Protein AF-0000000079288786 (afdb_homodimer)

InterPro domains:
  IPR001304 C-type lectin-like [PF00059] (2-91)
  IPR001304 C-type lectin-like [PS50041] (1-90)
  IPR016186 C-type lectin-like/link domain superfamily [G3DSA:3.10.100.10] (1-102)
  IPR016187 C-type lectin fold [SSF56436] (2-100)
  IPR018378 C-type lectin, conserved site [PS00615] (65-89)
  IPR051663 C-type lectin and Tetranectin domain-containing protein [PTHR22799] (1-93)

Nearest PDB structures (foldseek):
  6bbe-assembly1_A  TM=8.177E-01  e=1.840E-05  Sus scrofa
  4dn8-assembly1_A  TM=8.053E-01  e=2.229E-05  Sus scrofa
  1afa-assembly1_3  TM=7.632E-01  e=3.487E-05  Rattus norvegicus
  6py1-assembly1_A  TM=7.455E-01  e=7.044E-05  Homo sapiens
  5jpv-assembly1_B  TM=7.105E-01  e=1.102E-04  Homo sapiens

pLDDT: mean 88.01, std 11.18, range [54.84, 98.69]

Structure (mmCIF, N/CA/C/O backbone):
data_AF-0000000079288786-model_v1
#
loop_
_entity.id
_entity.type
_entity.pdbx_description
1 polymer 'C-type lectin domain-containing protein'
#
loop_
_atom_site.group_PDB
_atom_site.id
_atom_site.type_symbol
_atom_site.label_atom_id
_atom_site.label_alt_id
_atom_site.label_comp_id
_atom_site.label_asym_id
_atom_site.label_entity_id
_atom_site.label_seq_id
_atom_site.pdbx_PDB_ins_code
_atom_site.Cartn_x
_atom_site.Cartn_y
_atom_site.Cartn_z
_atom_site.occupancy
_atom_site.B_iso_or_equiv
_atom_site.auth_seq_id
_atom_site.auth_comp_id
_atom_site.auth_asym_id
_atom_site.auth_atom_id
_atom_site.pdbx_PDB_model_num
ATOM 1 N N . MET A 1 1 ? -2.715 -8.094 3.244 1 79.94 1 MET A N 1
ATOM 2 C CA . MET A 1 1 ? -1.941 -7.836 2.031 1 79.94 1 MET A CA 1
ATOM 3 C C . MET A 1 1 ? -2.791 -7.121 0.986 1 79.94 1 MET A C 1
ATOM 5 O O . MET A 1 1 ? -4.004 -6.98 1.156 1 79.94 1 MET A O 1
ATOM 9 N N . ALA A 1 2 ? -2.043 -6.68 -0.104 1 86.81 2 ALA A N 1
ATOM 10 C CA . ALA A 1 2 ? -2.67 -5.758 -1.048 1 86.81 2 ALA A CA 1
ATOM 11 C C . ALA A 1 2 ? -2.861 -6.414 -2.412 1 86.81 2 ALA A C 1
ATOM 13 O O . ALA A 1 2 ? -2.016 -7.191 -2.857 1 86.81 2 ALA A O 1
ATOM 14 N N . ALA A 1 3 ? -4.055 -6.148 -2.99 1 93.25 3 ALA A N 1
ATOM 15 C CA . ALA A 1 3 ? -4.305 -6.488 -4.387 1 93.25 3 ALA A CA 1
ATOM 16 C C . ALA A 1 3 ? -4.805 -5.273 -5.168 1 93.25 3 ALA A C 1
ATOM 18 O O . ALA A 1 3 ? -5.734 -4.59 -4.73 1 93.25 3 ALA A O 1
ATOM 19 N N . PRO A 1 4 ? -4.168 -5.016 -6.305 1 95.38 4 PRO A N 1
ATOM 20 C CA . PRO A 1 4 ? -4.648 -3.908 -7.137 1 95.38 4 PRO A CA 1
ATOM 21 C C . PRO A 1 4 ? -5.887 -4.273 -7.953 1 95.38 4 PRO A C 1
ATOM 23 O O . PRO A 1 4 ? -6.109 -5.453 -8.25 1 95.38 4 PRO A O 1
ATOM 26 N N . HIS A 1 5 ? -6.672 -3.279 -8.375 1 93.38 5 HIS A N 1
ATOM 27 C CA . HIS A 1 5 ? -7.891 -3.496 -9.148 1 93.38 5 HIS A CA 1
ATOM 28 C C . HIS A 1 5 ? -7.871 -2.684 -10.445 1 93.38 5 HIS A C 1
ATOM 30 O O . HIS A 1 5 ? -8.898 -2.553 -11.109 1 93.38 5 HIS A O 1
ATOM 36 N N . SER A 1 6 ? -6.789 -2.084 -10.719 1 94.56 6 SER A N 1
ATOM 37 C CA . SER A 1 6 ? -6.555 -1.337 -11.953 1 94.56 6 SER A CA 1
ATOM 38 C C . SER A 1 6 ? -5.066 -1.195 -12.242 1 94.56 6 SER A C 1
ATOM 40 O O . SER A 1 6 ? -4.23 -1.51 -11.391 1 94.56 6 SER A O 1
ATOM 42 N N . ASP A 1 7 ? -4.762 -0.724 -13.453 1 96.69 7 ASP A N 1
ATOM 43 C CA . ASP A 1 7 ? -3.363 -0.486 -13.805 1 96.69 7 ASP A CA 1
ATOM 44 C C . ASP A 1 7 ? -2.734 0.55 -12.875 1 96.69 7 ASP A C 1
ATOM 46 O O . ASP A 1 7 ? -1.579 0.406 -12.469 1 96.69 7 ASP A O 1
ATOM 50 N N . GLN A 1 8 ? -3.492 1.542 -12.547 1 95.19 8 GLN A N 1
ATOM 51 C CA . GLN A 1 8 ? -2.982 2.602 -11.688 1 95.19 8 GLN A CA 1
ATOM 52 C C . GLN A 1 8 ? -2.684 2.076 -10.281 1 95.19 8 GLN A C 1
ATOM 54 O O . GLN A 1 8 ? -1.646 2.4 -9.703 1 95.19 8 GLN A O 1
ATOM 59 N N . GLU A 1 9 ? -3.6 1.307 -9.789 1 95.56 9 GLU A N 1
ATOM 60 C CA . GLU A 1 9 ? -3.367 0.712 -8.469 1 95.56 9 GLU A CA 1
ATOM 61 C C . GLU A 1 9 ? -2.176 -0.24 -8.5 1 95.56 9 GLU A C 1
ATOM 63 O O . GLU A 1 9 ? -1.396 -0.296 -7.547 1 95.56 9 GLU A O 1
ATOM 68 N N . ASN A 1 10 ? -2.053 -0.968 -9.594 1 97.44 10 ASN A N 1
ATOM 69 C CA . ASN A 1 10 ? -0.91 -1.86 -9.75 1 97.44 10 ASN A CA 1
ATOM 70 C C . ASN A 1 10 ? 0.408 -1.091 -9.734 1 97.44 10 ASN A C 1
ATOM 72 O O . ASN A 1 10 ? 1.367 -1.507 -9.086 1 97.44 10 ASN A O 1
ATOM 76 N N . ASP A 1 11 ? 0.433 -0.034 -10.414 1 95.56 11 ASP A N 1
ATOM 77 C CA . ASP A 1 11 ? 1.635 0.795 -10.438 1 95.56 11 ASP A CA 1
ATOM 78 C C . ASP A 1 11 ? 1.923 1.384 -9.055 1 95.56 11 ASP A C 1
ATOM 80 O O . ASP A 1 11 ? 3.082 1.483 -8.648 1 95.56 11 ASP A O 1
ATOM 84 N N . PHE A 1 12 ? 0.891 1.731 -8.383 1 94.88 12 PHE A N 1
ATOM 85 C CA . PHE A 1 12 ? 1.064 2.26 -7.031 1 94.88 12 PHE A CA 1
ATOM 86 C C . PHE A 1 12 ? 1.596 1.184 -6.094 1 94.88 12 PHE A C 1
ATOM 88 O O . PHE A 1 12 ? 2.529 1.428 -5.324 1 94.88 12 PHE A O 1
ATOM 95 N N . LEU A 1 13 ? 0.996 0.054 -6.145 1 95.44 13 LEU A N 1
ATOM 96 C CA . LEU A 1 13 ? 1.487 -1.062 -5.348 1 95.44 13 LEU A CA 1
ATOM 97 C C . LEU A 1 13 ? 2.963 -1.323 -5.625 1 95.44 13 LEU A C 1
ATOM 99 O O . LEU A 1 13 ? 3.748 -1.526 -4.699 1 95.44 13 LEU A O 1
ATOM 103 N N . ALA A 1 14 ? 3.35 -1.322 -6.863 1 95.5 14 ALA A N 1
ATOM 104 C CA . ALA A 1 14 ? 4.742 -1.532 -7.254 1 95.5 14 ALA A CA 1
ATOM 105 C C . ALA A 1 14 ? 5.648 -0.47 -6.641 1 95.5 14 ALA A C 1
ATOM 107 O O . ALA A 1 14 ? 6.777 -0.765 -6.242 1 95.5 14 ALA A O 1
ATOM 108 N N . SER A 1 15 ? 5.121 0.744 -6.629 1 92.12 15 SER A N 1
ATOM 109 C CA . SER A 1 15 ? 5.934 1.812 -6.059 1 92.12 15 SER A CA 1
ATOM 110 C C . SER A 1 15 ? 6.172 1.588 -4.57 1 92.12 15 SER A C 1
ATOM 112 O O . SER A 1 15 ? 7.238 1.921 -4.047 1 92.12 15 SER A O 1
ATOM 114 N N . LEU A 1 16 ? 5.219 1.02 -3.869 1 89.44 16 LEU A N 1
ATOM 115 C CA . LEU A 1 16 ? 5.344 0.736 -2.445 1 89.44 16 LEU A CA 1
ATOM 116 C C . LEU A 1 16 ? 6.328 -0.403 -2.203 1 89.44 16 LEU A C 1
ATOM 118 O O . LEU A 1 16 ? 6.84 -0.562 -1.092 1 89.44 16 LEU A O 1
ATOM 122 N N . ALA A 1 17 ? 6.594 -1.162 -3.219 1 90 17 ALA A N 1
ATOM 123 C CA . ALA A 1 17 ? 7.496 -2.307 -3.131 1 90 17 ALA A CA 1
ATOM 124 C C . ALA A 1 17 ? 8.953 -1.853 -3.092 1 90 17 ALA A C 1
ATOM 126 O O . ALA A 1 17 ? 9.844 -2.631 -2.74 1 90 17 ALA A O 1
ATOM 127 N N . GLN A 1 18 ? 9.172 -0.616 -3.541 1 86.81 18 GLN A N 1
ATOM 128 C CA . GLN A 1 18 ? 10.5 -0.008 -3.492 1 86.81 18 GLN A CA 1
ATOM 129 C C . GLN A 1 18 ? 11.539 -0.901 -4.164 1 86.81 18 GLN A C 1
ATOM 131 O O . GLN A 1 18 ? 12.594 -1.179 -3.584 1 86.81 18 GLN A O 1
ATOM 136 N N . GLY A 1 19 ? 11.211 -1.43 -5.273 1 90.31 19 GLY A N 1
ATOM 137 C CA . GLY A 1 19 ? 12.164 -2.131 -6.117 1 90.31 19 GLY A CA 1
ATOM 138 C C . GLY A 1 19 ? 12.234 -3.619 -5.832 1 90.31 19 GLY A C 1
ATOM 139 O O . GLY A 1 19 ? 12.992 -4.344 -6.473 1 90.31 19 GLY A O 1
ATOM 140 N N . SER A 1 20 ? 11.477 -4.109 -4.887 1 92.81 20 SER A N 1
ATOM 141 C CA . SER A 1 20 ? 11.461 -5.527 -4.539 1 92.81 20 SER A CA 1
ATOM 142 C C . SER A 1 20 ? 10.305 -6.254 -5.211 1 92.81 20 SER A C 1
ATOM 144 O O . SER A 1 20 ? 9.305 -5.629 -5.578 1 92.81 20 SER A O 1
ATOM 146 N N . ASP A 1 21 ? 10.539 -7.523 -5.418 1 95.81 21 ASP A N 1
ATOM 147 C CA . ASP A 1 21 ? 9.383 -8.367 -5.711 1 95.81 21 ASP A CA 1
ATOM 148 C C . ASP A 1 21 ? 8.484 -8.523 -4.484 1 95.81 21 ASP A C 1
ATOM 150 O O . ASP A 1 21 ? 8.984 -8.672 -3.365 1 95.81 21 ASP A O 1
ATOM 154 N N . ILE A 1 22 ? 7.188 -8.422 -4.734 1 94.25 22 ILE A N 1
ATOM 155 C CA . ILE A 1 22 ? 6.289 -8.508 -3.588 1 94.25 22 ILE A CA 1
ATOM 156 C C . ILE A 1 22 ? 5.125 -9.438 -3.918 1 94.25 22 ILE A C 1
ATOM 158 O O . ILE A 1 22 ? 4.852 -9.711 -5.09 1 94.25 22 ILE A O 1
ATOM 162 N N . TRP A 1 23 ? 4.535 -9.922 -2.85 1 93.75 23 TRP A N 1
ATOM 163 C CA . TRP A 1 23 ? 3.285 -10.656 -2.992 1 93.75 23 TRP A CA 1
ATOM 164 C C . TRP A 1 23 ? 2.178 -9.75 -3.521 1 93.75 23 TRP A C 1
ATOM 166 O O . TRP A 1 23 ? 2.096 -8.578 -3.15 1 93.75 23 TRP A O 1
ATOM 176 N N . VAL A 1 24 ? 1.396 -10.266 -4.363 1 95.06 24 VAL A N 1
ATOM 177 C CA . VAL A 1 24 ? 0.057 -9.75 -4.637 1 95.06 24 VAL A CA 1
ATOM 178 C C . VAL A 1 24 ? -0.983 -10.641 -3.955 1 95.06 24 VAL A C 1
ATOM 180 O O . VAL A 1 24 ? -0.908 -11.867 -4.031 1 95.06 24 VAL A O 1
ATOM 183 N N . ALA A 1 25 ? -1.9 -10.062 -3.311 1 92.5 25 ALA A N 1
ATOM 184 C CA . ALA A 1 25 ? -2.871 -10.836 -2.539 1 92.5 25 ALA A CA 1
ATOM 185 C C . ALA A 1 25 ? -3.885 -11.516 -3.457 1 92.5 25 ALA A C 1
ATOM 187 O O . ALA A 1 25 ? -5.094 -11.312 -3.316 1 92.5 25 ALA A O 1
ATOM 188 N N . CYS A 1 26 ? -3.428 -12.32 -4.305 1 93.69 26 CYS A N 1
ATOM 189 C CA . CYS A 1 26 ? -4.234 -13.125 -5.219 1 93.69 26 CYS A CA 1
ATOM 190 C C . CYS A 1 26 ? -3.777 -14.578 -5.219 1 93.69 26 CYS A C 1
ATOM 192 O O . CYS A 1 26 ? -2.578 -14.852 -5.172 1 93.69 26 CYS A O 1
ATOM 194 N N . THR A 1 27 ? -4.762 -15.5 -5.258 1 93.06 27 THR A N 1
ATOM 195 C CA . THR A 1 27 ? -4.457 -16.922 -5.234 1 93.06 27 THR A CA 1
ATOM 196 C C . THR A 1 27 ? -5.508 -17.719 -6.008 1 93.06 27 THR A C 1
ATOM 198 O O . THR A 1 27 ? -6.641 -17.266 -6.172 1 93.06 27 THR A O 1
ATOM 201 N N . ASP A 1 28 ? -5.109 -18.781 -6.508 1 92.81 28 ASP A N 1
ATOM 202 C CA . ASP A 1 28 ? -6.07 -19.703 -7.109 1 92.81 28 ASP A CA 1
ATOM 203 C C . ASP A 1 28 ? -6.012 -21.078 -6.438 1 92.81 28 ASP A C 1
ATOM 205 O O . ASP A 1 28 ? -6.207 -22.109 -7.09 1 92.81 28 ASP A O 1
ATOM 209 N N . ARG A 1 29 ? -5.699 -21.062 -5.113 1 90.06 29 ARG A N 1
ATOM 210 C CA . ARG A 1 29 ? -5.559 -22.297 -4.34 1 90.06 29 ARG A CA 1
ATOM 211 C C . ARG A 1 29 ? -6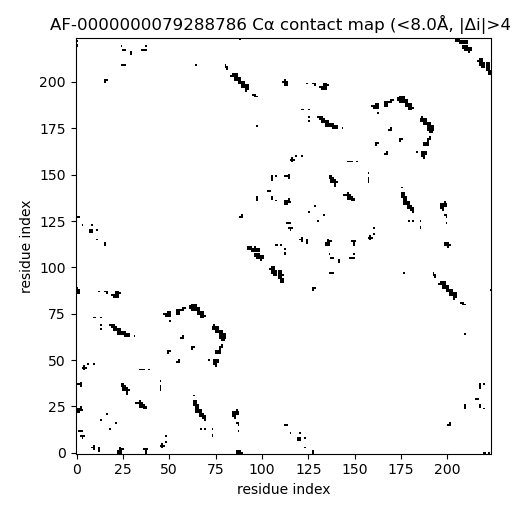.887 -23.031 -4.246 1 90.06 29 ARG A C 1
ATOM 213 O O . ARG A 1 29 ? -6.914 -24.266 -4.203 1 90.06 29 ARG A O 1
ATOM 220 N N . ARG A 1 30 ? -7.965 -22.328 -4.164 1 88.31 30 ARG A N 1
ATOM 221 C CA . ARG A 1 30 ? -9.273 -22.938 -4.016 1 88.31 30 ARG A CA 1
ATOM 222 C C . ARG A 1 30 ? -9.633 -23.75 -5.254 1 88.31 30 ARG A C 1
ATOM 224 O O . ARG A 1 30 ? -10.117 -24.891 -5.145 1 88.31 30 ARG A O 1
ATOM 231 N N . GLN A 1 31 ? -9.453 -23.156 -6.406 1 90.75 31 GLN A N 1
ATOM 232 C CA . GLN A 1 31 ? -9.648 -23.797 -7.703 1 90.75 31 GLN A CA 1
ATOM 233 C C . GLN A 1 31 ? -8.625 -23.312 -8.719 1 90.75 31 GLN A C 1
ATOM 235 O O . GLN A 1 31 ? -8.609 -22.125 -9.078 1 90.75 31 GLN A O 1
ATOM 240 N N . GLU A 1 32 ? -7.848 -24.266 -9.18 1 94.06 32 GLU A N 1
ATOM 241 C CA . GLU A 1 32 ? -6.777 -23.922 -10.109 1 94.06 32 GLU A CA 1
ATOM 242 C C . GLU A 1 32 ? -7.32 -23.172 -11.328 1 94.06 32 GLU A C 1
ATOM 244 O O . GLU A 1 32 ? -8.289 -23.609 -11.945 1 94.06 32 GLU A O 1
ATOM 249 N N . GLY A 1 33 ? -6.699 -22.016 -11.586 1 94.25 33 GLY A N 1
ATOM 250 C CA . GLY A 1 33 ? -7.094 -21.219 -12.734 1 94.25 33 GLY A CA 1
ATOM 251 C C . GLY A 1 33 ? -8.117 -20.156 -12.391 1 94.25 33 GLY A C 1
ATOM 252 O O . GLY A 1 33 ? -8.32 -19.203 -13.156 1 94.25 33 GLY A O 1
ATOM 253 N N . GLU A 1 34 ? -8.789 -20.312 -11.312 1 92.5 34 GLU A N 1
ATOM 254 C CA . GLU A 1 34 ? -9.75 -19.312 -10.844 1 92.5 34 GLU A CA 1
ATOM 255 C C . GLU A 1 34 ? -9.156 -18.453 -9.742 1 92.5 34 GLU A C 1
ATOM 257 O O . GLU A 1 34 ? -9.25 -18.781 -8.562 1 92.5 34 GLU A O 1
ATOM 262 N N . TRP A 1 35 ? -8.688 -17.391 -10.188 1 93.38 35 TRP A N 1
ATOM 263 C CA . TRP A 1 35 ? -7.961 -16.531 -9.266 1 93.38 35 TRP A CA 1
ATOM 264 C C . TRP A 1 35 ? -8.93 -15.688 -8.43 1 93.38 35 TRP A C 1
ATOM 266 O O . TRP A 1 35 ? -9.93 -15.195 -8.945 1 93.38 35 TRP A O 1
ATOM 276 N N . GLU A 1 36 ? -8.617 -15.594 -7.168 1 91.19 36 GLU A N 1
ATOM 277 C CA . GLU A 1 36 ? -9.297 -14.719 -6.219 1 91.19 36 GLU A CA 1
ATOM 278 C C . GLU A 1 36 ? -8.32 -13.734 -5.586 1 91.19 36 GLU A C 1
ATOM 280 O O . GLU A 1 36 ? -7.188 -14.094 -5.254 1 91.19 36 GLU A O 1
ATOM 285 N N . CYS A 1 37 ? -8.742 -12.5 -5.5 1 91.88 37 CYS A N 1
ATOM 286 C CA . CYS A 1 37 ? -7.891 -11.461 -4.938 1 91.88 37 CYS A CA 1
ATOM 287 C C . CYS A 1 37 ? -8.562 -10.797 -3.738 1 91.88 37 CYS A C 1
ATOM 289 O O . CYS A 1 37 ? -9.789 -10.805 -3.625 1 91.88 37 CYS A O 1
ATOM 291 N N . GLU A 1 38 ? -7.688 -10.266 -2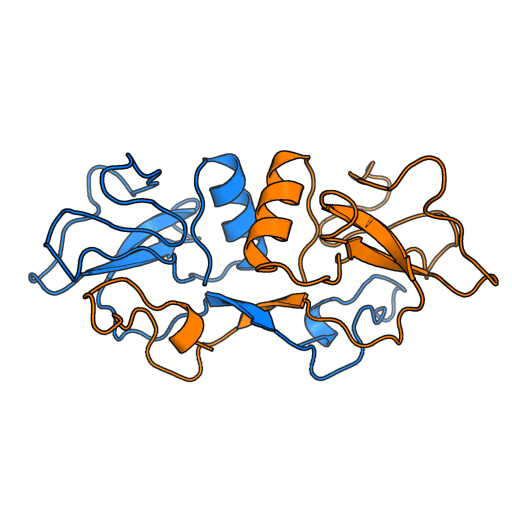.867 1 87.44 38 GLU A N 1
ATOM 292 C CA . GLU A 1 38 ? -8.211 -9.5 -1.738 1 87.44 38 GLU A CA 1
ATOM 293 C C . GLU A 1 38 ? -9.18 -8.414 -2.207 1 87.44 38 GLU A C 1
ATOM 295 O O . GLU A 1 38 ? -8.875 -7.676 -3.148 1 87.44 38 GLU A O 1
ATOM 300 N N . GLY A 1 39 ? -10.328 -8.359 -1.539 1 81.25 39 GLY A N 1
ATOM 301 C CA . GLY A 1 39 ? -11.312 -7.34 -1.85 1 81.25 39 GLY A CA 1
ATOM 302 C C . GLY A 1 39 ? -12.266 -7.742 -2.961 1 81.25 39 GLY A C 1
ATOM 303 O O . GLY A 1 39 ? -13.242 -7.043 -3.236 1 81.25 39 GLY A O 1
ATOM 304 N N . SER A 1 40 ? -11.945 -8.812 -3.637 1 82.38 40 SER A N 1
ATOM 305 C CA . SER A 1 40 ? -12.836 -9.242 -4.711 1 82.38 40 SER A CA 1
ATOM 306 C C . SER A 1 40 ? -14.031 -10.008 -4.164 1 82.38 40 SER A C 1
ATOM 308 O O . SER A 1 40 ? -13.945 -10.633 -3.104 1 82.38 40 SER A O 1
ATOM 310 N N . GLN A 1 41 ? -15.133 -9.797 -4.816 1 79.12 41 GLN A N 1
ATOM 311 C CA . GLN A 1 41 ? -16.344 -10.555 -4.484 1 79.12 41 GLN A CA 1
ATOM 312 C C . GLN A 1 41 ? -16.469 -11.789 -5.375 1 79.12 41 GLN A C 1
ATOM 314 O O . GLN A 1 41 ? -15.898 -11.836 -6.465 1 79.12 41 GLN A O 1
ATOM 319 N N . ASP A 1 42 ? -17.156 -12.727 -4.781 1 76.69 42 ASP A N 1
ATOM 320 C CA . ASP A 1 42 ? -17.391 -13.938 -5.566 1 76.69 42 ASP A CA 1
ATOM 321 C C . ASP A 1 42 ? -18.031 -13.609 -6.91 1 76.69 42 ASP A C 1
ATOM 323 O O . ASP A 1 42 ? -19 -12.844 -6.973 1 76.69 42 ASP A O 1
ATOM 327 N N . GLY A 1 43 ? -17.484 -14.227 -7.957 1 76.25 43 GLY A N 1
ATOM 328 C CA . GLY A 1 43 ? -18.062 -14.062 -9.281 1 76.25 43 GLY A CA 1
ATOM 329 C C . GLY A 1 43 ? -17.672 -12.766 -9.953 1 76.25 43 GLY A C 1
ATOM 330 O O . GLY A 1 43 ? -18.031 -12.523 -11.109 1 76.25 43 GLY A O 1
ATOM 331 N N . GLN A 1 44 ? -17 -11.93 -9.203 1 83 44 GLN A N 1
ATOM 332 C CA . GLN A 1 44 ? -16.594 -10.656 -9.789 1 83 44 GLN A CA 1
ATOM 333 C C . GLN A 1 44 ? -15.344 -10.828 -10.656 1 83 44 GLN A C 1
ATOM 335 O O . GLN A 1 44 ? -14.461 -11.625 -10.328 1 83 44 GLN A O 1
ATOM 340 N N . GLU A 1 45 ? -15.469 -10.227 -11.82 1 88.94 45 GLU A N 1
ATOM 341 C CA . GLU A 1 45 ? -14.25 -10.188 -12.617 1 88.94 45 GLU A CA 1
ATOM 342 C C . GLU A 1 45 ? -13.141 -9.438 -11.883 1 88.94 45 GLU A C 1
ATOM 344 O O . GLU A 1 45 ? -13.367 -8.359 -11.336 1 88.94 45 GLU A O 1
ATOM 349 N N . ILE A 1 46 ? -11.984 -10.078 -11.852 1 92.56 46 ILE A N 1
ATOM 350 C CA . ILE A 1 46 ? -10.891 -9.453 -11.109 1 92.56 46 ILE A CA 1
ATOM 351 C C . ILE A 1 46 ? -9.875 -8.867 -12.086 1 92.56 46 ILE A C 1
ATOM 353 O O . ILE A 1 46 ? -9.75 -9.336 -13.219 1 92.56 46 ILE A O 1
ATOM 357 N N . TYR A 1 47 ? -9.25 -7.801 -11.672 1 95.81 47 TYR A N 1
ATOM 358 C CA . TYR A 1 47 ? -8.102 -7.27 -12.391 1 95.81 47 TYR A CA 1
ATOM 359 C C . TYR A 1 47 ? -6.891 -8.18 -12.234 1 95.81 47 TYR A C 1
ATOM 361 O O . TYR A 1 47 ? -6.629 -8.695 -11.141 1 95.81 47 TYR A O 1
ATOM 369 N N . THR A 1 48 ? -6.227 -8.43 -13.367 1 97.44 48 THR A N 1
ATOM 370 C CA . THR A 1 48 ? -4.941 -9.117 -13.328 1 97.44 48 THR A CA 1
ATOM 371 C C . THR A 1 48 ? -3.932 -8.43 -14.242 1 97.44 48 THR A C 1
ATOM 373 O O . THR A 1 48 ? -4.312 -7.719 -15.172 1 97.44 48 THR A O 1
ATOM 376 N N . ASN A 1 49 ? -2.625 -8.617 -13.914 1 98.31 49 ASN A N 1
ATOM 377 C CA . ASN A 1 49 ? -1.551 -8.055 -14.719 1 98.31 49 ASN A CA 1
ATOM 378 C C . ASN A 1 49 ? -0.441 -9.07 -14.969 1 98.31 49 ASN A C 1
ATOM 380 O O . ASN A 1 49 ? 0.731 -8.789 -14.711 1 98.31 49 ASN A O 1
ATOM 384 N N . TRP A 1 50 ? -0.838 -10.117 -15.547 1 98.62 50 TRP A N 1
ATOM 385 C CA . TRP A 1 50 ? 0.074 -11.234 -15.781 1 98.62 50 TRP A CA 1
ATOM 386 C C . TRP A 1 50 ? 1.105 -10.883 -16.844 1 98.62 50 TRP A C 1
ATOM 388 O O . TRP A 1 50 ? 0.818 -10.109 -17.766 1 98.62 50 TRP A O 1
ATOM 398 N N . ARG A 1 51 ? 2.232 -11.461 -16.672 1 98 51 ARG A N 1
ATOM 399 C CA . ARG A 1 51 ? 3.217 -11.43 -17.75 1 98 51 ARG A CA 1
ATOM 400 C C . ARG A 1 51 ? 2.793 -12.328 -18.906 1 98 51 ARG A C 1
ATOM 402 O O . ARG A 1 51 ? 3.332 -13.422 -19.078 1 98 51 ARG A O 1
ATOM 409 N N . LYS A 1 52 ? 1.934 -11.898 -19.734 1 95.06 52 LYS A N 1
ATOM 410 C CA . LYS A 1 52 ? 1.414 -12.688 -20.844 1 95.06 52 LYS A CA 1
ATOM 411 C C . LYS A 1 52 ? 2.426 -12.758 -21.984 1 95.06 52 LYS A C 1
ATOM 413 O O . LYS A 1 52 ? 3.195 -11.82 -22.203 1 95.06 52 LYS A O 1
ATOM 418 N N . PRO A 1 53 ? 2.328 -13.898 -22.672 1 95.5 53 PRO A N 1
ATOM 419 C CA . PRO A 1 53 ? 1.438 -15.055 -22.547 1 95.5 53 PRO A CA 1
ATOM 420 C C . PRO A 1 53 ? 2.035 -16.172 -21.688 1 95.5 53 PRO A C 1
ATOM 422 O O . PRO A 1 53 ? 1.484 -17.266 -21.641 1 95.5 53 PRO A O 1
ATOM 425 N N . VAL A 1 54 ? 3.088 -15.852 -20.953 1 96.81 54 VAL A N 1
ATOM 426 C CA . VAL A 1 54 ? 3.857 -16.922 -20.328 1 96.81 54 VAL A CA 1
ATOM 427 C C . VAL A 1 54 ? 3.32 -17.203 -18.922 1 96.81 54 VAL A C 1
ATOM 429 O O . VAL A 1 54 ? 3.465 -18.312 -18.406 1 96.81 54 VAL A O 1
ATOM 432 N N . GLU A 1 55 ? 2.678 -16.234 -18.312 1 98.06 55 GLU A N 1
ATOM 433 C CA . GLU A 1 55 ? 2.117 -16.406 -16.984 1 98.06 55 GLU A CA 1
ATOM 434 C C . GLU A 1 55 ? 0.615 -16.141 -16.969 1 98.06 55 GLU A C 1
ATOM 436 O O . GLU A 1 55 ? 0.114 -15.367 -17.797 1 98.06 55 GLU A O 1
ATOM 441 N N . PRO A 1 56 ? -0.175 -16.594 -15.906 1 98.31 56 PRO A N 1
ATOM 442 C CA . PRO A 1 56 ? 0.237 -17.672 -14.992 1 98.31 56 PRO A CA 1
ATOM 443 C C . PRO A 1 56 ? 0.353 -19.031 -15.688 1 98.31 56 PRO A C 1
ATOM 445 O O . PRO A 1 56 ? -0.515 -19.391 -16.484 1 98.31 56 PRO A O 1
ATOM 448 N N . ASN A 1 57 ? 1.386 -19.781 -15.422 1 98.31 57 ASN A N 1
ATOM 449 C CA . ASN A 1 57 ? 1.604 -21.031 -16.125 1 98.31 57 ASN A CA 1
ATOM 450 C C . ASN A 1 57 ? 1.551 -22.234 -15.188 1 98.31 57 ASN A C 1
ATOM 452 O O . ASN A 1 57 ? 1.666 -23.375 -15.625 1 98.31 57 ASN A O 1
ATOM 456 N N . ASN A 1 58 ? 1.373 -22.016 -13.93 1 98.31 58 ASN A N 1
ATOM 457 C CA . ASN A 1 58 ? 1.295 -23.094 -12.945 1 98.31 58 ASN A CA 1
ATOM 458 C C . ASN A 1 58 ? 2.43 -24.094 -13.117 1 98.31 58 ASN A C 1
ATOM 460 O O . ASN A 1 58 ? 2.197 -25.312 -13.125 1 98.31 58 ASN A O 1
ATOM 464 N N . HIS A 1 59 ? 3.6 -23.578 -13.273 1 97.44 59 HIS A N 1
ATOM 465 C CA . HIS A 1 59 ? 4.75 -24.453 -13.492 1 97.44 59 HIS A CA 1
ATOM 466 C C . HIS A 1 59 ? 4.828 -25.547 -12.438 1 97.44 59 HIS A C 1
ATOM 468 O O . HIS A 1 59 ? 4.746 -25.266 -11.234 1 97.44 59 HIS A O 1
ATOM 474 N N . GLY A 1 60 ? 4.855 -26.875 -12.906 1 97.62 60 GLY A N 1
ATOM 475 C CA . GLY A 1 60 ? 4.926 -28.016 -12.016 1 97.62 60 GLY A CA 1
ATOM 476 C C . GLY A 1 60 ? 3.611 -28.312 -11.312 1 97.62 60 GLY A C 1
ATOM 477 O O . GLY A 1 60 ? 3.525 -29.25 -10.516 1 97.62 60 GLY A O 1
ATOM 478 N N . GLY A 1 61 ? 2.633 -27.547 -11.531 1 97.75 61 GLY A N 1
ATOM 479 C CA . GLY A 1 61 ? 1.321 -27.75 -10.938 1 97.75 61 GLY A CA 1
ATOM 480 C C . GLY A 1 61 ? 1.238 -27.297 -9.492 1 97.75 61 GLY A C 1
ATOM 481 O O . GLY A 1 61 ? 0.374 -27.75 -8.742 1 97.75 61 GLY A O 1
ATOM 482 N N . VAL A 1 62 ? 2.176 -26.406 -9.055 1 96.31 62 VAL A N 1
ATOM 483 C CA . VAL A 1 62 ? 2.248 -26.109 -7.625 1 96.31 62 VAL A CA 1
ATOM 484 C C . VAL A 1 62 ? 2.254 -24.594 -7.41 1 96.31 62 VAL A C 1
ATOM 486 O O . VAL A 1 62 ? 2.469 -24.125 -6.289 1 96.31 62 VAL A O 1
ATOM 489 N N . GLU A 1 63 ? 2.127 -23.75 -8.477 1 96.81 63 GLU A N 1
ATOM 490 C CA . GLU A 1 63 ? 2.15 -22.281 -8.352 1 96.81 63 GLU A CA 1
ATOM 491 C C . GLU A 1 63 ? 0.739 -21.719 -8.211 1 96.81 63 GLU A C 1
ATOM 493 O O . GLU A 1 63 ? -0.022 -21.703 -9.18 1 96.81 63 GLU A O 1
ATOM 498 N N . HIS A 1 64 ? 0.395 -21.219 -6.988 1 95.19 64 HIS A N 1
ATOM 499 C CA . HIS A 1 64 ? -0.988 -20.828 -6.727 1 95.19 64 HIS A CA 1
ATOM 500 C C . HIS A 1 64 ? -1.066 -19.438 -6.125 1 95.19 64 HIS A C 1
ATOM 502 O O . HIS A 1 64 ? -2.125 -19.016 -5.648 1 95.19 64 HIS A O 1
ATOM 508 N N . CYS A 1 65 ? 0.02 -18.766 -6.117 1 94.56 65 CYS A N 1
ATOM 509 C CA . CYS A 1 65 ? 0.059 -17.422 -5.562 1 94.56 65 CYS A CA 1
ATOM 510 C C . CYS A 1 65 ? 0.704 -16.453 -6.543 1 94.56 65 CYS A C 1
ATOM 512 O O . CYS A 1 65 ? 1.549 -16.844 -7.352 1 94.56 65 CYS A O 1
ATOM 514 N N . ALA A 1 66 ? 0.3 -15.25 -6.461 1 96.06 66 ALA A N 1
ATOM 515 C CA . ALA A 1 66 ? 0.761 -14.242 -7.414 1 96.06 66 ALA A CA 1
ATOM 516 C C . ALA A 1 66 ? 1.822 -13.344 -6.793 1 96.06 66 ALA A C 1
ATOM 518 O O . ALA A 1 66 ? 1.719 -12.969 -5.625 1 96.06 66 ALA A O 1
ATOM 519 N N . MET A 1 67 ? 2.781 -13.008 -7.555 1 96.44 67 MET A N 1
ATOM 520 C CA . MET A 1 67 ? 3.795 -12.023 -7.184 1 96.44 67 MET A CA 1
ATOM 521 C C . MET A 1 67 ? 3.908 -10.938 -8.242 1 96.44 67 MET A C 1
ATOM 523 O O . MET A 1 67 ? 3.633 -11.18 -9.422 1 96.44 67 MET A O 1
ATOM 527 N N . LEU A 1 68 ? 4.199 -9.773 -7.812 1 97.81 68 LEU A N 1
ATOM 528 C CA . LEU A 1 68 ? 4.555 -8.664 -8.688 1 97.81 68 LEU A CA 1
ATOM 529 C C . LEU A 1 68 ? 6.062 -8.586 -8.883 1 97.81 68 LEU A C 1
ATOM 531 O O . LEU A 1 68 ? 6.812 -8.492 -7.906 1 97.81 68 LEU A O 1
ATOM 535 N N . ARG A 1 69 ? 6.457 -8.641 -10.102 1 97.38 69 ARG A N 1
ATOM 536 C CA . ARG A 1 69 ? 7.883 -8.672 -10.422 1 97.38 69 ARG A CA 1
ATOM 537 C C . ARG A 1 69 ? 8.367 -7.312 -10.914 1 97.38 69 ARG A C 1
ATOM 539 O O . ARG A 1 69 ? 7.941 -6.848 -11.977 1 97.38 69 ARG A O 1
ATOM 546 N N . LYS A 1 70 ? 9.344 -6.758 -10.227 1 95.44 70 LYS A N 1
ATOM 547 C CA . LYS A 1 70 ? 9.891 -5.461 -10.617 1 95.44 70 LYS A CA 1
ATOM 548 C C . LYS A 1 70 ? 10.617 -5.551 -11.953 1 95.44 70 LYS A C 1
ATOM 550 O O . LYS A 1 70 ? 10.414 -4.715 -12.844 1 95.44 70 LYS A O 1
ATOM 555 N N . VAL A 1 71 ? 11.352 -6.582 -12.188 1 94.81 71 VAL A N 1
ATOM 556 C CA . VAL A 1 71 ? 12.203 -6.715 -13.367 1 94.81 71 VAL A CA 1
ATOM 557 C C . VAL A 1 71 ? 11.336 -7 -14.594 1 94.81 71 VAL A C 1
ATOM 559 O O . VAL A 1 71 ? 11.797 -6.883 -15.727 1 94.81 71 VAL A O 1
ATOM 562 N N . ALA A 1 72 ? 10.141 -7.441 -14.398 1 96.19 72 ALA A N 1
ATOM 563 C CA . ALA A 1 72 ? 9.219 -7.711 -15.5 1 96.19 72 ALA A CA 1
ATOM 564 C C . ALA A 1 72 ? 8.195 -6.586 -15.641 1 96.19 72 ALA A C 1
ATOM 566 O O . ALA A 1 72 ? 7.02 -6.836 -15.906 1 96.19 72 ALA A O 1
ATOM 567 N N . MET A 1 73 ? 8.578 -5.32 -15.383 1 96.19 73 MET A N 1
ATOM 568 C CA . MET A 1 73 ? 7.754 -4.129 -15.547 1 96.19 73 MET A CA 1
ATOM 569 C C . MET A 1 73 ? 6.488 -4.219 -14.695 1 96.19 73 MET A C 1
ATOM 571 O O . MET A 1 73 ? 5.387 -3.969 -15.188 1 96.19 73 MET A O 1
ATOM 575 N N . ASN A 1 74 ? 6.562 -4.734 -13.547 1 97.38 74 ASN A N 1
ATOM 576 C CA . ASN A 1 74 ? 5.5 -4.809 -12.547 1 97.38 74 ASN A CA 1
ATOM 577 C C . ASN A 1 74 ? 4.414 -5.805 -12.953 1 97.38 74 ASN A C 1
ATOM 579 O O . ASN A 1 74 ? 3.285 -5.73 -12.469 1 97.38 74 ASN A O 1
ATOM 583 N N . LYS A 1 75 ? 4.762 -6.703 -13.93 1 98.62 75 LYS A N 1
ATOM 584 C CA . LYS A 1 75 ? 3.836 -7.777 -14.289 1 98.62 75 LYS A CA 1
ATOM 585 C C . LYS A 1 75 ? 3.859 -8.891 -13.242 1 98.62 75 LYS A C 1
ATOM 587 O O . LYS A 1 75 ? 4.766 -8.945 -12.414 1 98.62 75 LYS A O 1
ATOM 592 N N . TRP A 1 76 ? 2.805 -9.703 -13.344 1 98.69 76 TRP A N 1
ATOM 593 C CA . TRP A 1 76 ? 2.637 -10.727 -12.32 1 98.69 76 TRP A CA 1
ATOM 594 C C . TRP A 1 76 ? 3.209 -12.062 -12.781 1 98.69 76 TRP A C 1
ATOM 596 O O . TRP A 1 76 ? 3.271 -12.328 -13.984 1 98.69 76 TRP A O 1
ATOM 606 N N . ASN A 1 77 ? 3.645 -12.828 -11.859 1 98.5 77 ASN A N 1
ATOM 607 C CA . ASN A 1 77 ? 4.055 -14.219 -12.023 1 98.5 77 ASN A CA 1
ATOM 608 C C . ASN A 1 77 ? 3.438 -15.117 -10.961 1 98.5 77 ASN A C 1
ATOM 610 O O . ASN A 1 77 ? 3.395 -14.758 -9.781 1 98.5 77 ASN A O 1
ATOM 614 N N . ASP A 1 78 ? 2.881 -16.25 -11.406 1 98.06 78 ASP A N 1
ATOM 615 C CA . ASP A 1 78 ? 2.426 -17.203 -10.391 1 98.06 78 ASP A CA 1
ATOM 616 C C . ASP A 1 78 ? 3.592 -18.016 -9.844 1 98.06 78 ASP A C 1
ATOM 618 O O . ASP A 1 78 ? 4.484 -18.422 -10.602 1 98.06 78 ASP A O 1
ATOM 622 N N . VAL A 1 79 ? 3.609 -18.219 -8.523 1 96.25 79 VAL A N 1
ATOM 623 C CA . VAL A 1 79 ? 4.691 -18.922 -7.836 1 96.25 79 VAL A CA 1
ATOM 624 C C . VAL A 1 79 ? 4.117 -19.766 -6.703 1 96.25 79 VAL A C 1
ATOM 626 O O . VAL A 1 79 ? 2.916 -19.719 -6.434 1 96.25 79 VAL A O 1
ATOM 629 N N . ARG A 1 80 ? 5.035 -20.609 -6.156 1 94.5 80 ARG A N 1
ATOM 630 C CA . ARG A 1 80 ? 4.648 -21.375 -4.969 1 94.5 80 ARG A CA 1
ATOM 631 C C . ARG A 1 80 ? 4.348 -20.453 -3.797 1 94.5 80 ARG A C 1
ATOM 633 O O . ARG A 1 80 ? 5.066 -19.469 -3.576 1 94.5 80 ARG A O 1
ATOM 640 N N . CYS A 1 81 ? 3.328 -20.781 -3.045 1 91.25 81 CYS A N 1
ATOM 641 C CA . CYS A 1 81 ? 2.869 -19.906 -1.972 1 91.25 81 CYS A CA 1
ATOM 642 C C . CYS A 1 81 ? 3.857 -19.906 -0.811 1 91.25 81 CYS A C 1
ATOM 644 O O . CYS A 1 81 ? 3.842 -19 0.021 1 91.25 81 CYS A O 1
ATOM 646 N N . GLY A 1 82 ? 4.727 -20.844 -0.819 1 86.88 82 GLY A N 1
ATOM 647 C CA . GLY A 1 82 ? 5.602 -21 0.33 1 86.88 82 GLY A CA 1
ATOM 648 C C . GLY A 1 82 ? 6.883 -20.203 0.22 1 86.88 82 GLY A C 1
ATOM 649 O O . GLY A 1 82 ? 7.684 -20.156 1.159 1 86.88 82 GLY A O 1
ATOM 650 N N . ILE A 1 83 ? 7.086 -19.531 -0.871 1 88.25 83 ILE A N 1
ATOM 651 C CA . ILE A 1 83 ? 8.32 -18.766 -1.012 1 88.25 83 ILE A CA 1
ATOM 652 C C . ILE A 1 83 ? 8.258 -17.516 -0.13 1 88.25 83 ILE A C 1
ATOM 654 O O . ILE A 1 83 ? 7.176 -17.047 0.211 1 88.25 83 ILE A O 1
ATOM 658 N N . GLU A 1 84 ? 9.469 -17.062 0.253 1 87.38 84 GLU A N 1
ATOM 659 C CA . GLU A 1 84 ? 9.555 -15.883 1.104 1 87.38 84 GLU A CA 1
ATOM 660 C C . GLU A 1 84 ? 9.641 -14.609 0.268 1 87.38 84 GLU A C 1
ATOM 662 O O . GLU A 1 84 ? 10.602 -14.406 -0.477 1 87.38 84 GLU A O 1
ATOM 667 N N . LEU A 1 85 ? 8.633 -13.789 0.381 1 90.25 85 LEU A N 1
ATOM 668 C CA . LEU A 1 85 ? 8.586 -12.477 -0.266 1 90.25 85 LEU A CA 1
ATOM 669 C C . LEU A 1 85 ? 8.031 -11.422 0.682 1 90.25 85 LEU A C 1
ATOM 671 O O . LEU A 1 85 ? 7.328 -11.75 1.641 1 90.25 85 LEU A O 1
ATOM 675 N N . GLU A 1 86 ? 8.391 -10.234 0.407 1 90.06 86 GLU A N 1
ATOM 676 C CA . GLU A 1 86 ? 7.777 -9.125 1.135 1 90.06 86 GLU A CA 1
ATOM 677 C C . GLU A 1 86 ? 6.359 -8.859 0.642 1 90.06 86 GLU A C 1
ATOM 679 O O . GLU A 1 86 ? 5.957 -9.359 -0.41 1 90.06 86 GLU A O 1
ATOM 684 N N . ALA A 1 87 ? 5.613 -8.195 1.496 1 90.56 87 ALA A N 1
ATOM 685 C CA . ALA A 1 87 ? 4.254 -7.789 1.161 1 9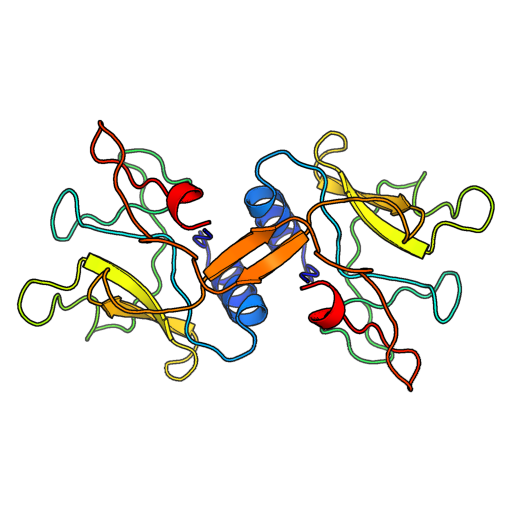0.56 87 ALA A CA 1
ATOM 686 C C . ALA A 1 87 ? 3.963 -6.375 1.656 1 90.56 87 ALA A C 1
ATOM 688 O O . ALA A 1 87 ? 4.609 -5.895 2.592 1 90.56 87 ALA A O 1
ATOM 689 N N . VAL A 1 88 ? 3.119 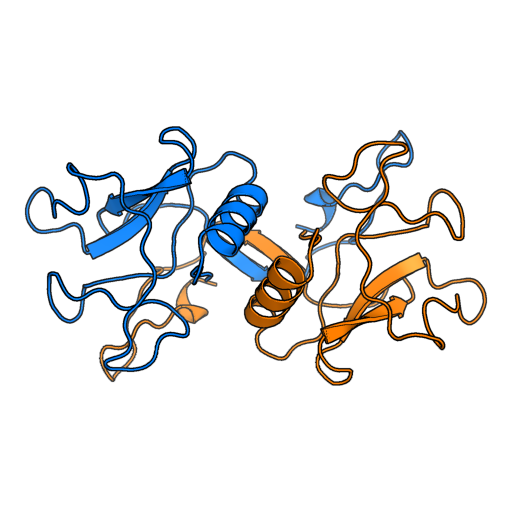-5.688 0.941 1 89.31 88 VAL A N 1
ATOM 690 C CA . VAL A 1 88 ? 2.613 -4.402 1.423 1 89.31 88 VAL A CA 1
ATOM 691 C C . VAL A 1 88 ? 1.459 -4.637 2.395 1 89.31 88 VAL A C 1
ATOM 693 O O . VAL A 1 88 ? 0.508 -5.355 2.078 1 89.31 88 VAL A O 1
ATOM 696 N N . CYS A 1 89 ? 1.608 -4.059 3.553 1 85.38 89 CYS A N 1
ATOM 697 C CA . CYS A 1 89 ? 0.618 -4.266 4.602 1 85.38 89 CYS A CA 1
ATOM 698 C C . CYS A 1 89 ? 0.455 -3.016 5.457 1 85.38 89 CYS A C 1
ATOM 700 O O . CYS A 1 89 ? 1.215 -2.057 5.312 1 85.38 89 CYS A O 1
ATOM 702 N N . LYS A 1 90 ? -0.593 -3.043 6.305 1 84.06 90 LYS A N 1
ATOM 703 C CA . LYS A 1 90 ? -0.78 -2.031 7.34 1 84.06 90 LYS A CA 1
ATOM 704 C C . LYS A 1 90 ? -0.094 -2.439 8.641 1 84.06 90 LYS A C 1
ATOM 706 O O . LYS A 1 90 ? -0.241 -3.574 9.094 1 84.06 90 LYS A O 1
ATOM 711 N N . GLN A 1 91 ? 0.75 -1.537 9.109 1 81.75 91 GLN A N 1
ATOM 712 C CA . GLN A 1 91 ? 1.446 -1.873 10.344 1 81.75 91 GLN A CA 1
ATOM 713 C C . GLN A 1 91 ? 1.561 -0.656 11.258 1 81.75 91 GLN A C 1
ATOM 715 O O . GLN A 1 91 ? 1.546 0.483 10.789 1 81.75 91 GLN A O 1
ATOM 720 N N . LYS A 1 92 ? 1.637 -1.035 12.586 1 78.69 92 LYS A N 1
ATOM 721 C CA . LYS A 1 92 ? 2.018 0.008 13.531 1 78.69 92 LYS A CA 1
ATOM 722 C C . LYS A 1 92 ? 3.516 0.295 13.461 1 78.69 92 LYS A C 1
ATOM 724 O O . LYS A 1 92 ? 4.332 -0.624 13.547 1 78.69 92 LYS A O 1
ATOM 729 N N . PRO A 1 93 ? 3.797 1.593 13.18 1 76.06 93 PRO A N 1
ATOM 730 C CA . PRO A 1 93 ? 5.23 1.887 13.125 1 76.06 93 PRO A CA 1
ATOM 731 C C . PRO A 1 93 ? 5.938 1.617 14.453 1 76.06 93 PRO A C 1
ATOM 733 O O . PRO A 1 93 ? 5.344 1.796 15.516 1 76.06 93 PRO A O 1
ATOM 736 N N . LEU A 1 94 ? 7.102 0.956 14.414 1 70.19 94 LEU A N 1
ATOM 737 C CA . LEU A 1 94 ? 7.875 0.647 15.609 1 70.19 94 LEU A CA 1
ATOM 738 C C . LEU A 1 94 ? 8.57 1.895 16.141 1 70.19 94 LEU A C 1
ATOM 740 O O . LEU A 1 94 ? 8.992 1.926 17.297 1 70.19 94 LEU A O 1
ATOM 744 N N . GLY A 1 95 ? 8.766 2.906 15.312 1 66.62 95 GLY A N 1
ATOM 745 C CA . GLY A 1 95 ? 9.438 4.133 15.711 1 66.62 95 GLY A CA 1
ATOM 746 C C . GLY A 1 95 ? 8.734 5.383 15.219 1 66.62 95 GLY A C 1
ATOM 747 O O . GLY A 1 95 ? 7.559 5.332 14.836 1 66.62 95 GLY A O 1
ATOM 748 N N . SER A 1 96 ? 9.445 6.418 15.484 1 65.38 96 SER A N 1
ATOM 749 C CA . SER A 1 96 ? 8.906 7.691 15.023 1 65.38 96 SER A CA 1
ATOM 750 C C . SER A 1 96 ? 8.859 7.754 13.5 1 65.38 96 SER A C 1
ATOM 752 O O . SER A 1 96 ? 9.844 7.426 12.828 1 65.38 96 SER A O 1
ATOM 754 N N . CYS A 1 97 ? 7.609 7.941 13.102 1 67.88 97 CYS A N 1
ATOM 755 C CA . CYS A 1 97 ? 7.457 8.125 11.664 1 67.88 97 CYS A CA 1
ATOM 756 C C . CYS A 1 97 ? 7.672 9.586 11.281 1 67.88 97 CYS A C 1
ATOM 758 O O . CYS A 1 97 ? 7.656 10.469 12.141 1 67.88 97 CYS A O 1
ATOM 760 N N . PHE A 1 98 ? 8.172 9.859 10.156 1 71.31 98 PHE A N 1
ATOM 761 C CA . PHE A 1 98 ? 8.336 11.195 9.586 1 71.31 98 PHE A CA 1
ATOM 762 C C . PHE A 1 98 ? 9.617 11.844 10.086 1 71.31 98 PHE A C 1
ATOM 764 O O . PHE A 1 98 ? 9.633 13.039 10.391 1 71.31 98 PHE A O 1
ATOM 771 N N . THR A 1 99 ? 10.539 11.016 10.43 1 72.75 99 THR A N 1
ATOM 772 C CA . THR A 1 99 ? 11.844 11.609 10.727 1 72.75 99 THR A CA 1
ATOM 773 C C . THR A 1 99 ? 12.469 12.188 9.461 1 72.75 99 THR A C 1
ATOM 775 O O . THR A 1 99 ? 12.039 11.883 8.344 1 72.75 99 THR A O 1
ATOM 778 N N . THR A 1 100 ? 13.156 13.211 9.672 1 70.19 100 THR A N 1
ATOM 779 C CA . THR A 1 100 ? 13.852 13.805 8.531 1 70.19 100 THR A CA 1
ATOM 780 C C . THR A 1 100 ? 15.312 13.367 8.5 1 70.19 100 THR A C 1
ATOM 782 O O . THR A 1 100 ? 15.898 13.062 9.547 1 70.19 100 THR A O 1
ATOM 785 N N . ASN A 1 101 ? 15.727 13.141 7.324 1 71 101 ASN A N 1
ATOM 786 C CA . ASN A 1 101 ? 17.141 12.836 7.188 1 71 101 ASN A CA 1
ATOM 787 C C . ASN A 1 101 ? 18 14.086 7.395 1 71 101 ASN A C 1
ATOM 789 O O . ASN A 1 101 ? 17.5 15.133 7.793 1 71 101 ASN A O 1
ATOM 793 N N . ASN A 1 102 ? 19.297 13.898 7.277 1 71.38 102 ASN A N 1
ATOM 794 C CA . ASN A 1 102 ? 20.266 14.969 7.52 1 71.38 102 ASN A CA 1
ATOM 795 C C . ASN A 1 102 ? 20 16.172 6.629 1 71.38 102 ASN A C 1
ATOM 797 O O . ASN A 1 102 ? 20.328 17.312 6.988 1 71.38 102 ASN A O 1
ATOM 801 N N . GLU A 1 103 ? 19.312 15.945 5.535 1 69.81 103 GLU A N 1
ATOM 802 C CA . GLU A 1 103 ? 19.016 17.016 4.594 1 69.81 103 GLU A CA 1
ATOM 803 C C . GLU A 1 103 ? 17.641 17.625 4.871 1 69.81 103 GLU A C 1
ATOM 805 O O . GLU A 1 103 ? 17.203 18.531 4.148 1 69.81 103 GLU A O 1
ATOM 810 N N . GLY A 1 104 ? 17.031 17.172 5.906 1 66.5 104 GLY A N 1
ATOM 811 C CA . GLY A 1 104 ? 15.727 17.703 6.293 1 66.5 104 GLY A CA 1
ATOM 812 C C . GLY A 1 104 ? 14.578 17.062 5.531 1 66.5 104 GLY A C 1
ATOM 813 O O . GLY A 1 104 ? 13.445 17.547 5.605 1 66.5 104 GLY A O 1
ATOM 814 N N . ARG A 1 105 ? 15 16.047 4.75 1 66.94 105 ARG A N 1
ATOM 815 C CA . ARG A 1 105 ? 13.969 15.406 3.947 1 66.94 105 ARG A CA 1
ATOM 816 C C . ARG A 1 105 ? 13.312 14.258 4.719 1 66.94 105 ARG A C 1
ATOM 818 O O . ARG A 1 105 ? 13.953 13.641 5.574 1 66.94 105 ARG A O 1
ATOM 825 N N . LEU A 1 106 ? 12.023 14.047 4.32 1 72.94 106 LEU A N 1
ATOM 826 C CA . LEU A 1 106 ? 11.273 12.977 4.969 1 72.94 106 LEU A CA 1
ATOM 827 C C . LEU A 1 106 ? 11.961 11.633 4.773 1 72.94 106 LEU A C 1
ATOM 829 O O . LEU A 1 106 ? 12.344 11.281 3.656 1 72.94 106 LEU A O 1
ATOM 833 N N . ASP A 1 107 ? 12.297 11.031 5.945 1 69.62 107 ASP A N 1
ATOM 834 C CA . ASP A 1 107 ? 12.82 9.672 5.953 1 69.62 107 ASP A CA 1
ATOM 835 C C . ASP A 1 107 ? 11.742 8.672 6.379 1 69.62 107 ASP A C 1
ATOM 837 O O . ASP A 1 107 ? 11.469 8.516 7.57 1 69.62 107 ASP A O 1
ATOM 841 N N . VAL A 1 108 ? 11.055 8.078 5.43 1 62 108 VAL A N 1
ATOM 842 C CA . VAL A 1 108 ? 9.898 7.246 5.734 1 62 108 VAL A CA 1
ATOM 843 C C . VAL A 1 108 ? 10.359 5.852 6.148 1 62 108 VAL A C 1
ATOM 845 O O . VAL A 1 108 ? 9.594 5.086 6.742 1 62 108 VAL A O 1
ATOM 848 N N . ASP A 1 109 ? 11.594 5.488 5.805 1 61.59 109 ASP A N 1
ATOM 849 C CA . ASP A 1 109 ? 12.102 4.156 6.121 1 61.59 109 ASP A CA 1
ATOM 850 C C . ASP A 1 109 ? 12.297 3.986 7.625 1 61.59 109 ASP A C 1
ATOM 852 O O . ASP A 1 109 ? 12.328 2.859 8.125 1 61.59 109 ASP A O 1
ATOM 856 N N . SER A 1 110 ? 12.305 5.121 8.266 1 55.38 110 SER A N 1
ATOM 857 C CA . SER A 1 110 ? 12.594 5.066 9.695 1 55.38 110 SER A CA 1
ATOM 858 C C . SER A 1 110 ? 11.375 4.598 10.492 1 55.38 110 SER A C 1
ATOM 860 O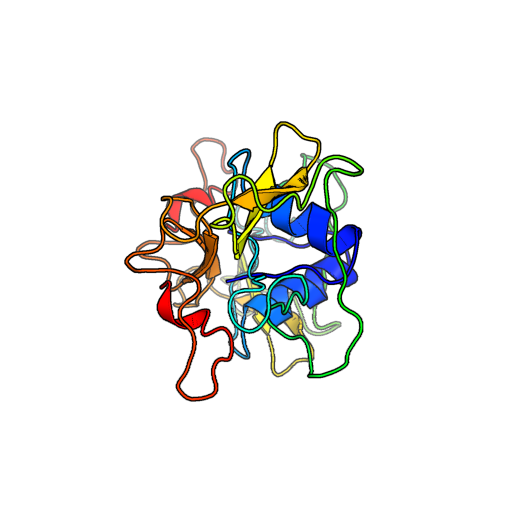 O . SER A 1 110 ? 11.492 4.289 11.68 1 55.38 110 SER A O 1
ATOM 862 N N . CYS A 1 111 ? 10.32 4.578 9.875 1 58.22 111 CYS A N 1
ATOM 863 C CA . CYS A 1 111 ? 9.133 4.223 10.633 1 58.22 111 CYS A CA 1
ATOM 864 C C . CYS A 1 111 ? 9.047 2.719 10.852 1 58.22 111 CYS A C 1
ATOM 866 O O . CYS A 1 111 ? 8.281 2.25 11.703 1 58.22 111 CYS A O 1
ATOM 868 N N . LEU A 1 112 ? 9.734 2.031 10.062 1 55.38 112 LEU A N 1
ATOM 869 C CA . LEU A 1 112 ? 9.594 0.582 10.133 1 55.38 112 LEU A CA 1
ATOM 870 C C . LEU A 1 112 ? 10.734 -0.04 10.93 1 55.38 112 LEU A C 1
ATOM 872 O O . LEU A 1 112 ? 11.867 0.444 10.883 1 55.38 112 LEU A O 1
ATOM 876 N N . MET B 1 1 ? 6.816 4.293 4.191 1 80 1 MET B N 1
ATOM 877 C CA . MET B 1 1 ? 5.402 4.656 4.207 1 80 1 MET B CA 1
ATOM 878 C C . MET B 1 1 ? 4.949 5.137 2.832 1 80 1 MET B C 1
ATOM 880 O O . MET B 1 1 ? 5.773 5.336 1.938 1 80 1 MET B O 1
ATOM 884 N N . ALA B 1 2 ? 3.566 5.309 2.744 1 86.88 2 ALA B N 1
ATOM 885 C CA . ALA B 1 2 ? 2.973 5.496 1.423 1 86.88 2 ALA B CA 1
ATOM 886 C C . ALA B 1 2 ? 2.359 6.887 1.291 1 86.88 2 ALA B C 1
ATOM 888 O O . ALA B 1 2 ? 1.782 7.41 2.246 1 86.88 2 ALA B O 1
ATOM 889 N N . ALA B 1 3 ? 2.611 7.484 0.11 1 93.38 3 ALA B N 1
ATOM 890 C CA . ALA B 1 3 ? 1.904 8.703 -0.278 1 93.38 3 ALA B CA 1
ATOM 891 C C . ALA B 1 3 ? 1.242 8.539 -1.644 1 93.38 3 ALA B C 1
ATOM 893 O O . ALA B 1 3 ? 1.886 8.117 -2.605 1 93.38 3 ALA B O 1
ATOM 894 N N . PRO B 1 4 ? -0.038 8.883 -1.718 1 95.5 4 PRO B N 1
ATOM 895 C CA . PRO B 1 4 ? -0.713 8.828 -3.016 1 95.5 4 PRO B CA 1
ATOM 896 C C . PRO B 1 4 ? -0.393 10.023 -3.904 1 95.5 4 PRO B C 1
ATOM 898 O O . PRO B 1 4 ? -0.055 11.102 -3.398 1 95.5 4 PRO B O 1
ATOM 901 N N . HIS B 1 5 ? -0.558 9.867 -5.223 1 93.38 5 HIS B N 1
ATOM 902 C CA . HIS B 1 5 ? -0.274 10.938 -6.18 1 93.38 5 HIS B CA 1
ATOM 903 C C . HIS B 1 5 ? -1.476 11.203 -7.078 1 93.38 5 HIS B C 1
ATOM 905 O O . HIS B 1 5 ? -1.357 11.898 -8.086 1 93.38 5 HIS B O 1
ATOM 911 N N . SER B 1 6 ? -2.547 10.602 -6.781 1 94.5 6 SER B N 1
ATOM 912 C CA . SER B 1 6 ? -3.816 10.797 -7.477 1 94.5 6 SER B CA 1
ATOM 913 C C . SER B 1 6 ? -4.992 10.375 -6.605 1 94.5 6 SER B C 1
ATOM 915 O O . SER B 1 6 ? -4.805 9.75 -5.555 1 94.5 6 SER B O 1
ATOM 917 N N . ASP B 1 7 ? -6.199 10.719 -7.078 1 96.62 7 ASP B N 1
ATOM 918 C CA . ASP B 1 7 ? -7.395 10.297 -6.355 1 96.62 7 ASP B CA 1
ATOM 919 C C . ASP B 1 7 ? -7.488 8.773 -6.293 1 96.62 7 ASP B C 1
ATOM 921 O O . ASP B 1 7 ? -7.867 8.211 -5.262 1 96.62 7 ASP B O 1
ATOM 925 N N . GLN B 1 8 ? -7.121 8.141 -7.359 1 95.19 8 GLN B N 1
ATOM 926 C CA . GLN B 1 8 ? -7.195 6.688 -7.414 1 95.19 8 GLN B CA 1
ATOM 927 C C . GLN B 1 8 ? -6.215 6.047 -6.438 1 95.19 8 GLN B C 1
ATOM 929 O O . GLN B 1 8 ? -6.559 5.094 -5.734 1 95.19 8 GLN B O 1
ATOM 934 N N . GLU B 1 9 ? -5.031 6.566 -6.441 1 95.56 9 GLU B N 1
ATOM 935 C CA . GLU B 1 9 ? -4.043 6.055 -5.492 1 95.56 9 GLU B CA 1
ATOM 936 C C . GLU B 1 9 ? -4.477 6.312 -4.055 1 95.56 9 GLU B C 1
ATOM 938 O O . GLU B 1 9 ? -4.262 5.469 -3.176 1 95.56 9 GLU B O 1
ATOM 943 N N . ASN B 1 10 ? -5.066 7.484 -3.83 1 97.44 10 ASN B N 1
ATOM 944 C CA . ASN B 1 10 ? -5.582 7.801 -2.502 1 97.44 10 ASN B CA 1
ATOM 945 C C . ASN B 1 10 ? -6.652 6.809 -2.062 1 97.44 10 ASN B C 1
ATOM 947 O O . ASN B 1 10 ? -6.645 6.344 -0.922 1 97.44 10 ASN B O 1
ATOM 951 N N . ASP B 1 11 ? -7.504 6.5 -2.932 1 95.5 11 ASP B N 1
ATOM 952 C CA . ASP B 1 11 ? -8.547 5.531 -2.623 1 95.5 11 ASP B CA 1
ATOM 953 C C . ASP B 1 11 ? -7.957 4.145 -2.377 1 95.5 11 ASP B C 1
ATOM 955 O O . ASP B 1 11 ? -8.422 3.412 -1.501 1 95.5 11 ASP B O 1
ATOM 959 N N . PHE B 1 12 ? -6.973 3.83 -3.117 1 94.81 12 PHE B N 1
ATOM 960 C CA . P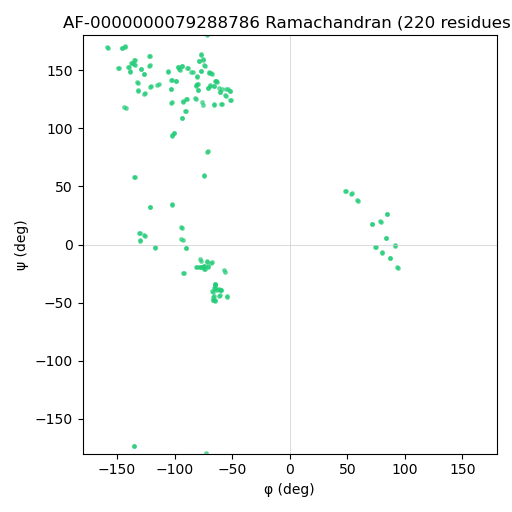HE B 1 12 ? -6.312 2.543 -2.92 1 94.81 12 PHE B CA 1
ATOM 961 C C . PHE B 1 12 ? -5.613 2.496 -1.567 1 94.81 12 PHE B C 1
ATOM 963 O O . PHE B 1 12 ? -5.734 1.512 -0.834 1 94.81 12 PHE B O 1
ATOM 970 N N . LEU B 1 13 ? -4.883 3.523 -1.284 1 95.44 13 LEU B N 1
ATOM 971 C CA . LEU B 1 13 ? -4.242 3.607 0.023 1 95.44 13 LEU B CA 1
ATOM 972 C C . LEU B 1 13 ? -5.266 3.453 1.143 1 95.44 13 LEU B C 1
ATOM 974 O O . LEU B 1 13 ? -5.027 2.729 2.111 1 95.44 13 LEU B O 1
ATOM 978 N N . ALA B 1 14 ? -6.379 4.109 1.032 1 95.38 14 ALA B N 1
ATOM 979 C CA . ALA B 1 14 ? -7.445 4.02 2.025 1 95.38 14 ALA B CA 1
ATOM 980 C C . ALA B 1 14 ? -7.945 2.586 2.168 1 95.38 14 ALA B C 1
ATOM 982 O O . ALA B 1 14 ? -8.266 2.141 3.273 1 95.38 14 ALA B O 1
ATOM 983 N N . SER B 1 15 ? -8.016 1.936 1.019 1 92 15 SER B N 1
ATOM 984 C CA . SER B 1 15 ? -8.484 0.556 1.08 1 92 15 SER B CA 1
ATOM 985 C C . SER B 1 15 ? -7.508 -0.328 1.851 1 92 15 SER B C 1
ATOM 987 O O . SER B 1 15 ? -7.922 -1.258 2.547 1 92 15 SER B O 1
ATOM 989 N N . LEU B 1 16 ? -6.238 -0.059 1.756 1 89.5 16 LEU B N 1
ATOM 990 C CA . LEU B 1 16 ? -5.219 -0.823 2.465 1 89.5 16 LEU B CA 1
ATOM 991 C C . LEU B 1 16 ? -5.27 -0.538 3.963 1 89.5 16 LEU B C 1
ATOM 993 O O . LEU B 1 16 ? -4.75 -1.317 4.766 1 89.5 16 LEU B O 1
ATOM 997 N N . ALA B 1 17 ? -5.883 0.55 4.32 1 89.88 17 ALA B N 1
ATOM 998 C CA . ALA B 1 17 ? -5.984 0.965 5.715 1 89.88 17 ALA B CA 1
ATOM 999 C C . ALA B 1 17 ? -7.023 0.13 6.461 1 89.88 17 ALA B C 1
ATOM 1001 O O . ALA B 1 17 ? -7.059 0.129 7.691 1 89.88 17 ALA B O 1
ATOM 1002 N N . GLN B 1 18 ? -7.914 -0.5 5.684 1 86.94 18 GLN B N 1
ATOM 1003 C CA . GLN B 1 18 ? -8.914 -1.404 6.242 1 86.94 18 GLN B CA 1
ATOM 1004 C C . GLN B 1 18 ? -9.719 -0.72 7.344 1 86.94 18 GLN B C 1
ATOM 1006 O O . GLN B 1 18 ? -9.875 -1.265 8.438 1 86.94 18 GLN B O 1
ATOM 1011 N N . GLY B 1 19 ? -10.109 0.461 7.109 1 90.31 19 GLY B N 1
ATOM 1012 C CA . GLY B 1 19 ? -11.047 1.151 7.977 1 90.31 19 GLY B CA 1
ATOM 1013 C C . GLY B 1 19 ? -10.375 1.962 9.07 1 90.31 19 GLY B C 1
ATOM 1014 O O . GLY B 1 19 ? -11.047 2.613 9.867 1 90.31 19 GLY B O 1
ATOM 1015 N N . SER B 1 20 ? -9.07 1.941 9.133 1 92.81 20 SER B N 1
ATOM 1016 C CA . SER B 1 20 ? -8.32 2.691 10.141 1 92.81 20 SER B CA 1
ATOM 1017 C C . SER B 1 20 ? -7.832 4.023 9.586 1 92.81 20 SER B C 1
ATOM 1019 O O . SER B 1 20 ? -7.691 4.184 8.367 1 92.81 20 SER B O 1
ATOM 1021 N N . ASP B 1 21 ? -7.676 4.938 10.5 1 95.81 21 ASP B N 1
ATOM 1022 C CA . ASP B 1 21 ? -6.875 6.105 10.141 1 95.81 21 ASP B CA 1
ATOM 1023 C C . ASP B 1 21 ? -5.402 5.73 9.984 1 95.81 21 ASP B C 1
ATOM 1025 O O . ASP B 1 21 ? -4.867 4.945 10.773 1 95.81 21 ASP B O 1
ATOM 1029 N N . ILE B 1 22 ? -4.805 6.277 8.938 1 94.25 22 ILE B N 1
ATOM 1030 C CA . ILE B 1 22 ? -3.41 5.914 8.711 1 94.25 22 ILE B CA 1
ATOM 1031 C C . ILE B 1 22 ? -2.598 7.168 8.391 1 94.25 22 ILE B C 1
ATOM 1033 O O . ILE B 1 22 ? -3.158 8.195 8.008 1 94.25 22 ILE B O 1
ATOM 1037 N N . TRP B 1 23 ? -1.318 7.02 8.602 1 93.69 23 TRP B N 1
ATOM 1038 C CA . TRP B 1 23 ? -0.387 8.047 8.148 1 93.69 23 TRP B CA 1
ATOM 1039 C C . TRP B 1 23 ? -0.382 8.148 6.625 1 93.69 23 TRP B C 1
ATOM 1041 O O . TRP B 1 23 ? -0.474 7.133 5.93 1 93.69 23 TRP B O 1
ATOM 1051 N N . VAL B 1 24 ? -0.307 9.305 6.16 1 95.12 24 VAL B N 1
ATOM 1052 C CA . VAL B 1 24 ? 0.151 9.586 4.805 1 95.12 24 VAL B CA 1
ATOM 1053 C C . VAL B 1 24 ? 1.583 10.117 4.84 1 95.12 24 VAL B C 1
ATOM 1055 O O . VAL B 1 24 ? 1.91 10.984 5.656 1 95.12 24 VAL B O 1
ATOM 1058 N N . ALA B 1 25 ? 2.406 9.633 4.023 1 92.5 25 ALA B N 1
ATOM 1059 C CA . ALA B 1 25 ? 3.818 10 4.066 1 92.5 25 ALA B CA 1
ATOM 1060 C C . ALA B 1 25 ? 4.035 11.406 3.512 1 92.5 25 ALA B C 1
ATOM 1062 O O . ALA B 1 25 ? 4.816 11.594 2.576 1 92.5 25 ALA B O 1
ATOM 1063 N N . CYS B 1 26 ? 3.42 12.336 4.094 1 93.69 26 CYS B N 1
ATOM 1064 C CA . CYS B 1 26 ? 3.551 13.75 3.762 1 93.69 26 CYS B CA 1
ATOM 1065 C C . CYS B 1 26 ? 3.764 14.586 5.016 1 93.69 26 CYS B C 1
ATOM 1067 O O . CYS B 1 26 ? 3.146 14.336 6.051 1 93.69 26 CYS B O 1
ATOM 1069 N N . THR B 1 27 ? 4.68 15.586 4.914 1 93.06 27 THR B N 1
ATOM 1070 C CA . THR B 1 27 ? 4.996 16.438 6.051 1 93.06 27 THR B CA 1
ATOM 1071 C C . THR B 1 27 ? 5.375 17.844 5.582 1 93.06 27 THR B C 1
ATOM 1073 O O . THR B 1 27 ? 5.801 18.031 4.438 1 93.06 27 THR B O 1
ATOM 1076 N N . ASP B 1 28 ? 5.141 18.766 6.383 1 92.94 28 ASP B N 1
ATOM 1077 C CA . ASP B 1 28 ? 5.629 20.109 6.113 1 92.94 28 ASP B CA 1
ATOM 1078 C C . ASP B 1 28 ? 6.539 20.609 7.238 1 92.94 28 ASP B C 1
ATOM 1080 O O . ASP B 1 28 ? 6.551 21.797 7.562 1 92.94 28 ASP B O 1
ATOM 1084 N N . ARG B 1 29 ? 7.27 19.641 7.855 1 89.94 29 ARG B N 1
ATOM 1085 C CA . ARG B 1 29 ? 8.148 19.938 8.984 1 89.94 29 ARG B CA 1
ATOM 1086 C C . ARG B 1 29 ? 9.297 20.844 8.555 1 89.94 29 ARG B C 1
ATOM 1088 O O . ARG B 1 29 ? 9.773 21.656 9.336 1 89.94 29 ARG B O 1
ATOM 1095 N N . ARG B 1 30 ? 9.773 20.672 7.371 1 88.38 30 ARG B N 1
ATOM 1096 C CA . ARG B 1 30 ? 10.906 21.453 6.891 1 88.38 30 ARG B CA 1
ATOM 1097 C C . ARG B 1 30 ? 10.539 22.938 6.781 1 88.38 30 ARG B C 1
ATOM 1099 O O . ARG B 1 30 ? 11.305 23.797 7.219 1 88.38 30 ARG B O 1
ATOM 1106 N N . GLN B 1 31 ? 9.422 23.203 6.156 1 90.69 31 GLN B N 1
ATOM 1107 C CA . GLN B 1 31 ? 8.852 24.531 6.031 1 90.69 31 GLN B CA 1
ATOM 1108 C C . GLN B 1 31 ? 7.332 24.5 6.129 1 90.69 31 GLN B C 1
ATOM 1110 O O . GLN B 1 31 ? 6.664 23.922 5.27 1 90.69 31 GLN B O 1
ATOM 1115 N N . GLU B 1 32 ? 6.852 25.172 7.148 1 93.81 32 GLU B N 1
ATOM 1116 C CA . GLU B 1 32 ? 5.414 25.156 7.398 1 93.81 32 GLU B CA 1
ATOM 1117 C C . GLU B 1 32 ? 4.637 25.625 6.168 1 93.81 32 GLU B C 1
ATOM 1119 O O . GLU B 1 32 ? 4.953 26.656 5.582 1 93.81 32 GLU B O 1
ATOM 1124 N N . GLY B 1 33 ? 3.662 24.781 5.793 1 94 33 GLY B N 1
ATOM 1125 C CA . GLY B 1 33 ? 2.822 25.109 4.652 1 94 33 GLY B CA 1
ATOM 1126 C C . GLY B 1 33 ? 3.33 24.516 3.352 1 94 33 GLY B C 1
ATOM 1127 O O . GLY B 1 33 ? 2.59 24.422 2.369 1 94 33 GLY B O 1
ATOM 1128 N N . GLU B 1 34 ? 4.57 24.156 3.314 1 92.38 34 GLU B N 1
ATOM 1129 C CA . GLU B 1 34 ? 5.156 23.516 2.145 1 92.38 34 GLU B CA 1
ATOM 1130 C C . GLU B 1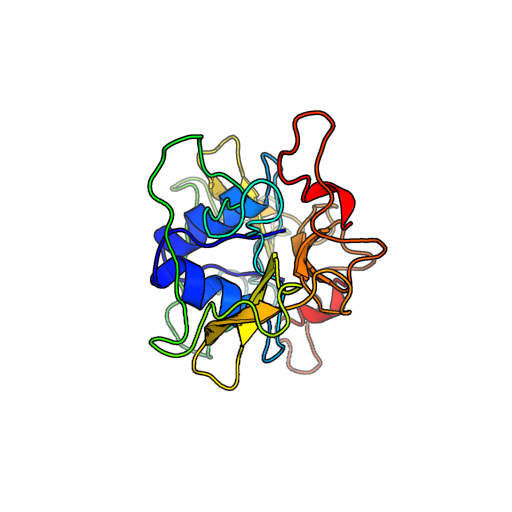 34 ? 5.262 22 2.34 1 92.38 34 GLU B C 1
ATOM 1132 O O . GLU B 1 34 ? 6.27 21.5 2.844 1 92.38 34 GLU B O 1
ATOM 1137 N N . TRP B 1 35 ? 4.297 21.406 1.845 1 93.31 35 TRP B N 1
ATOM 1138 C CA . TRP B 1 35 ? 4.195 19.969 2.082 1 93.31 35 TRP B CA 1
ATOM 1139 C C . TRP B 1 35 ? 5.09 19.188 1.123 1 93.31 35 TRP B C 1
ATOM 1141 O O . TRP B 1 35 ? 5.18 19.531 -0.061 1 93.31 35 TRP B O 1
ATOM 1151 N N . GLU B 1 36 ? 5.758 18.219 1.668 1 91 36 GLU B N 1
ATOM 1152 C CA . GLU B 1 36 ? 6.547 17.234 0.922 1 91 36 GLU B CA 1
ATOM 1153 C C . GLU B 1 36 ? 6.047 15.82 1.171 1 91 36 GLU B C 1
ATOM 1155 O O . GLU B 1 36 ? 5.699 15.469 2.301 1 91 36 GLU B O 1
ATOM 1160 N N . CYS B 1 37 ? 5.953 15.062 0.112 1 91.88 37 CYS B N 1
ATOM 1161 C CA . CYS B 1 37 ? 5.461 13.695 0.215 1 91.88 37 CYS B CA 1
ATOM 1162 C C . CYS B 1 37 ? 6.492 12.703 -0.315 1 91.88 37 CYS B C 1
ATOM 1164 O O . CYS B 1 37 ? 7.336 13.062 -1.142 1 91.88 37 CYS B O 1
ATOM 1166 N N . GLU B 1 38 ? 6.387 11.484 0.23 1 87.56 38 GLU B N 1
ATOM 1167 C CA . GLU B 1 38 ? 7.242 10.422 -0.286 1 87.56 38 GLU B CA 1
ATOM 1168 C C . GLU B 1 38 ? 7.133 10.312 -1.804 1 87.56 38 GLU B C 1
ATOM 1170 O O . GLU B 1 38 ? 6.031 10.297 -2.354 1 87.56 38 GLU B O 1
ATOM 1175 N N . GLY B 1 39 ? 8.297 10.25 -2.443 1 81.12 39 GLY B N 1
ATOM 1176 C CA . GLY B 1 39 ? 8.336 10.094 -3.889 1 81.12 39 GLY B CA 1
ATOM 1177 C C . GLY B 1 39 ? 8.281 11.414 -4.637 1 81.12 39 GLY B C 1
ATOM 1178 O O . GLY B 1 39 ? 8.453 11.445 -5.855 1 81.12 39 GLY B O 1
ATOM 1179 N N . SER B 1 40 ? 7.98 12.453 -3.936 1 82.19 40 SER B N 1
ATOM 1180 C CA . SER B 1 40 ? 7.926 13.742 -4.613 1 82.19 40 SER B CA 1
ATOM 1181 C C . SER B 1 40 ? 9.32 14.336 -4.797 1 82.19 40 SER B C 1
ATOM 1183 O O . SER B 1 40 ? 10.227 14.055 -4.008 1 82.19 40 SER B O 1
ATOM 1185 N N . GLN B 1 41 ? 9.477 15 -5.906 1 79.12 41 GLN B N 1
ATOM 1186 C CA . GLN B 1 41 ? 10.711 15.734 -6.164 1 79.12 41 GLN B CA 1
ATOM 1187 C C . GLN B 1 41 ? 10.594 17.188 -5.734 1 79.12 41 GLN B C 1
ATOM 1189 O O . GLN B 1 41 ? 9.484 17.719 -5.629 1 79.12 41 GLN B O 1
ATOM 1194 N N . ASP B 1 42 ? 11.75 17.688 -5.445 1 76.56 42 ASP B N 1
ATOM 1195 C CA . ASP B 1 42 ? 11.75 19.094 -5.062 1 76.56 42 ASP B CA 1
ATOM 1196 C C . ASP B 1 42 ? 11.094 19.953 -6.141 1 76.56 42 ASP B C 1
ATOM 1198 O O . ASP B 1 42 ? 11.383 19.812 -7.328 1 76.56 42 ASP B O 1
ATOM 1202 N N . GLY B 1 43 ? 10.211 20.859 -5.676 1 76 43 GLY B N 1
ATOM 1203 C CA . GLY B 1 43 ? 9.586 21.797 -6.59 1 76 43 GLY B CA 1
ATOM 1204 C C . GLY B 1 43 ? 8.422 21.203 -7.359 1 76 43 GLY B C 1
ATOM 1205 O O . GLY B 1 43 ? 7.75 21.906 -8.117 1 76 43 GLY B O 1
ATOM 1206 N N . GLN B 1 44 ? 8.258 19.938 -7.188 1 82.94 44 GLN B N 1
ATOM 1207 C CA . GLN B 1 44 ? 7.156 19.281 -7.891 1 82.94 44 GLN B CA 1
ATOM 1208 C C . GLN B 1 44 ? 5.832 19.516 -7.172 1 82.94 44 GLN B C 1
ATOM 1210 O O . GLN B 1 44 ? 5.785 19.547 -5.938 1 82.94 44 GLN B O 1
ATOM 1215 N N . GLU B 1 45 ? 4.871 19.891 -8 1 88.69 45 GLU B N 1
ATOM 1216 C CA . GLU B 1 45 ? 3.537 19.953 -7.414 1 88.69 45 GLU B CA 1
ATOM 1217 C C . GLU B 1 45 ? 3.109 18.578 -6.895 1 88.69 45 GLU B C 1
ATOM 1219 O O . GLU B 1 45 ? 3.27 17.562 -7.582 1 88.69 45 GLU B O 1
ATOM 1224 N N . ILE B 1 46 ? 2.641 18.609 -5.668 1 92.44 46 ILE B N 1
ATOM 1225 C CA . ILE B 1 46 ? 2.271 17.312 -5.078 1 92.44 46 ILE B CA 1
ATOM 1226 C C . ILE B 1 46 ? 0.751 17.188 -5.031 1 92.44 46 ILE B C 1
ATOM 1228 O O . ILE B 1 46 ? 0.038 18.203 -4.996 1 92.44 46 ILE B O 1
ATOM 1232 N N . TYR B 1 47 ? 0.281 15.984 -5.145 1 95.69 47 TYR B N 1
ATOM 1233 C CA . TYR B 1 47 ? -1.124 15.68 -4.895 1 95.69 47 TYR B CA 1
ATOM 1234 C C . TYR B 1 47 ? -1.447 15.789 -3.408 1 95.69 47 TYR B C 1
ATOM 1236 O O . TYR B 1 47 ? -0.663 15.352 -2.562 1 95.69 47 TYR B O 1
ATOM 1244 N N . THR B 1 48 ? -2.566 16.453 -3.123 1 97.31 48 THR B N 1
ATOM 1245 C CA . THR B 1 48 ? -3.1 16.469 -1.766 1 97.31 48 THR B CA 1
ATOM 1246 C C . THR B 1 48 ? -4.605 16.219 -1.776 1 97.31 48 THR B C 1
ATOM 1248 O O . THR B 1 48 ? -5.273 16.469 -2.785 1 97.31 48 THR B O 1
ATOM 1251 N N . ASN B 1 49 ? -5.109 15.695 -0.635 1 98.31 49 ASN B N 1
ATOM 1252 C CA . ASN B 1 49 ? -6.543 15.453 -0.491 1 98.31 49 ASN B CA 1
ATOM 1253 C C . ASN B 1 49 ? -7.059 15.93 0.864 1 98.31 49 ASN B C 1
ATOM 1255 O O . ASN B 1 49 ? -7.707 15.172 1.588 1 98.31 49 ASN B O 1
ATOM 1259 N N . TRP B 1 50 ? -6.852 17.156 1.077 1 98.62 50 TRP B N 1
ATOM 1260 C CA . TRP B 1 50 ? -7.199 17.766 2.359 1 98.62 50 TRP B CA 1
ATOM 1261 C C . TRP B 1 50 ? -8.711 17.844 2.533 1 98.62 50 TRP B C 1
ATOM 1263 O O . TRP B 1 50 ? -9.445 18 1.556 1 98.62 50 TRP B O 1
ATOM 1273 N N . ARG B 1 51 ? -9.094 17.734 3.748 1 97.88 51 ARG B N 1
ATOM 1274 C CA . ARG B 1 51 ? -10.469 18.078 4.094 1 97.88 51 ARG B CA 1
ATOM 1275 C C . ARG B 1 51 ? -10.703 19.578 4.02 1 97.88 51 ARG B C 1
ATOM 1277 O O . ARG B 1 51 ? -10.781 20.25 5.051 1 97.88 51 ARG B O 1
ATOM 1284 N N . LYS B 1 52 ? -10.914 20.094 2.879 1 94.88 52 LYS B N 1
ATOM 1285 C CA . LYS B 1 52 ? -11.109 21.531 2.678 1 94.88 52 LYS B CA 1
ATOM 1286 C C . LYS B 1 52 ? -12.516 21.969 3.088 1 94.88 52 LYS B C 1
ATOM 1288 O O . LYS B 1 52 ? -13.469 21.188 2.965 1 94.88 52 LYS B O 1
ATOM 1293 N N . PRO B 1 53 ? -12.531 23.203 3.533 1 95.5 53 PRO B N 1
ATOM 1294 C CA . PRO B 1 53 ? -11.5 24.219 3.686 1 95.5 53 PRO B CA 1
ATOM 1295 C C . PRO B 1 53 ? -10.883 24.234 5.082 1 95.5 53 PRO B C 1
ATOM 1297 O O . PRO B 1 53 ? -10.109 25.141 5.414 1 95.5 53 PRO B O 1
ATOM 1300 N N . VAL B 1 54 ? -11.102 23.188 5.852 1 96.69 54 VAL B N 1
ATOM 1301 C CA . VAL B 1 54 ? -10.773 23.266 7.27 1 96.69 54 VAL B CA 1
ATOM 1302 C C . VAL B 1 54 ? -9.359 22.75 7.5 1 96.69 54 VAL B C 1
ATOM 1304 O O . VAL B 1 54 ? -8.688 23.156 8.453 1 96.69 54 VAL B O 1
ATOM 1307 N N . GLU B 1 55 ? -8.875 21.906 6.621 1 98 55 GLU B N 1
ATOM 1308 C CA . GLU B 1 55 ? -7.527 21.359 6.754 1 98 55 GLU B CA 1
ATOM 1309 C C . GLU B 1 55 ? -6.676 21.688 5.527 1 98 55 GLU B C 1
ATOM 1311 O O . GLU B 1 55 ? -7.203 21.859 4.43 1 98 55 GLU B O 1
ATOM 1316 N N . PRO B 1 56 ? -5.273 21.594 5.59 1 98.25 56 PRO B N 1
ATOM 1317 C CA . PRO B 1 56 ? -4.52 21.609 6.848 1 98.25 56 PRO B CA 1
ATOM 1318 C C . PRO B 1 56 ? -4.613 22.938 7.59 1 98.25 56 PRO B C 1
ATOM 1320 O O . PRO B 1 56 ? -4.508 24 6.973 1 98.25 56 PRO B O 1
ATOM 1323 N N . ASN B 1 57 ? -4.805 22.922 8.883 1 98.25 57 ASN B N 1
ATOM 1324 C CA . ASN B 1 57 ? -5.012 24.172 9.625 1 98.25 57 ASN B CA 1
ATOM 1325 C C . ASN B 1 57 ? -3.9 24.406 10.641 1 98.25 57 ASN B C 1
ATOM 1327 O O . ASN B 1 57 ? -3.883 25.438 11.32 1 98.25 57 ASN B O 1
ATOM 1331 N N . ASN B 1 58 ? -2.982 23.5 10.781 1 98.31 58 ASN B N 1
ATOM 1332 C CA . ASN B 1 58 ? -1.871 23.641 11.719 1 98.31 58 ASN B CA 1
ATOM 1333 C C . ASN B 1 58 ? -2.354 24.047 13.102 1 98.31 58 ASN B C 1
ATOM 1335 O O . ASN B 1 58 ? -1.801 24.969 13.711 1 98.31 58 ASN B O 1
ATOM 1339 N N . HIS B 1 59 ? -3.363 23.406 13.555 1 97.38 59 HIS B N 1
ATOM 1340 C CA . HIS B 1 59 ? -3.932 23.75 14.859 1 97.38 59 HIS B CA 1
ATOM 1341 C C . HIS B 1 59 ? -2.855 23.781 15.938 1 97.38 59 HIS B C 1
ATOM 1343 O O . HIS B 1 59 ? -2.062 22.844 16.062 1 97.38 59 HIS B O 1
ATOM 1349 N N . GLY B 1 60 ? -2.744 24.969 16.672 1 97.62 60 GLY B N 1
ATOM 1350 C CA . GLY B 1 60 ? -1.763 25.156 17.719 1 97.62 60 GLY B CA 1
ATOM 1351 C C . GLY B 1 60 ? -0.354 25.359 17.203 1 97.62 60 GLY B C 1
ATOM 1352 O O . GLY B 1 60 ? 0.586 25.531 17.984 1 97.62 60 GLY B O 1
ATOM 1353 N N . GLY B 1 61 ? -0.158 25.312 15.953 1 97.75 61 GLY B N 1
ATOM 1354 C CA . GLY B 1 61 ? 1.144 25.531 15.344 1 97.75 61 GLY B CA 1
ATOM 1355 C C . GLY B 1 61 ? 2.051 24.312 15.43 1 97.75 61 GLY B C 1
ATOM 1356 O O . GLY B 1 61 ? 3.275 24.438 15.344 1 97.75 61 GLY B O 1
ATOM 1357 N N . VAL B 1 62 ? 1.467 23.094 15.656 1 96.31 62 VAL B N 1
ATOM 1358 C CA . VAL B 1 62 ? 2.322 21.953 15.953 1 96.31 62 VAL B CA 1
ATOM 1359 C C . VAL B 1 62 ? 1.944 20.781 15.047 1 96.31 62 VAL B C 1
ATOM 1361 O O . VAL B 1 62 ? 2.432 19.672 15.234 1 96.31 62 VAL B O 1
ATOM 1364 N N . GLU B 1 63 ? 0.984 20.938 14.078 1 96.75 63 GLU B N 1
ATOM 1365 C CA . GLU B 1 63 ? 0.549 19.859 13.195 1 96.75 63 GLU B CA 1
ATOM 1366 C C . GLU B 1 63 ? 1.329 19.859 11.883 1 96.75 63 GLU B C 1
ATOM 1368 O O . GLU B 1 63 ? 1.11 20.734 11.031 1 96.75 63 GLU B O 1
ATOM 1373 N N . HIS B 1 64 ? 2.232 18.844 11.68 1 95.19 64 HIS B N 1
ATOM 1374 C CA . HIS B 1 64 ? 3.137 18.891 10.539 1 95.19 64 HIS B CA 1
ATOM 1375 C C . HIS B 1 64 ? 3.129 17.562 9.773 1 95.19 64 HIS B C 1
ATOM 1377 O O . HIS B 1 64 ? 3.975 17.344 8.906 1 95.19 64 HIS B O 1
ATOM 1383 N N . CYS B 1 65 ? 2.229 16.734 10.117 1 94.56 65 CYS B N 1
ATOM 1384 C CA . CYS B 1 65 ? 2.127 15.438 9.445 1 94.56 65 CYS B CA 1
ATOM 1385 C C . CYS B 1 65 ? 0.7 15.18 8.977 1 94.56 65 CYS B C 1
ATOM 1387 O O . CYS B 1 65 ? -0.256 15.672 9.578 1 94.56 65 CYS B O 1
ATOM 1389 N N . ALA B 1 66 ? 0.598 14.445 7.945 1 96 66 ALA B N 1
ATOM 1390 C CA . ALA B 1 66 ? -0.706 14.203 7.332 1 96 66 ALA B CA 1
ATOM 1391 C C . ALA B 1 66 ? -1.237 12.82 7.695 1 96 66 ALA B C 1
ATOM 1393 O O . ALA B 1 66 ? -0.478 11.852 7.746 1 96 66 ALA B O 1
ATOM 1394 N N . MET B 1 67 ? -2.477 12.758 7.918 1 96.38 67 MET B N 1
ATOM 1395 C CA . MET B 1 67 ? -3.184 11.5 8.117 1 96.38 67 MET B CA 1
ATOM 1396 C C . MET B 1 67 ? -4.375 11.391 7.172 1 96.38 67 MET B C 1
ATOM 1398 O O . MET B 1 67 ? -4.953 12.406 6.773 1 96.38 67 MET B O 1
ATOM 1402 N N . LEU B 1 68 ? -4.656 10.219 6.762 1 97.81 68 LEU B N 1
ATOM 1403 C CA . LEU B 1 68 ? -5.875 9.891 6.031 1 97.81 68 LEU B CA 1
ATOM 1404 C C . LEU B 1 68 ? -6.977 9.438 6.984 1 97.81 68 LEU B C 1
ATOM 1406 O O . LEU B 1 68 ? -6.789 8.492 7.75 1 97.81 68 LEU B O 1
ATOM 1410 N N . ARG B 1 69 ? -8.055 10.148 6.914 1 97.31 69 ARG B N 1
ATOM 1411 C CA . ARG B 1 69 ? -9.148 9.875 7.84 1 97.31 69 ARG B CA 1
ATOM 1412 C C . ARG B 1 69 ? -10.266 9.094 7.156 1 97.31 69 ARG B C 1
ATOM 1414 O O . ARG B 1 69 ? -10.906 9.602 6.234 1 97.31 69 ARG B O 1
ATOM 1421 N N . LYS B 1 70 ? -10.594 7.926 7.715 1 95.38 70 LYS B N 1
ATOM 1422 C CA . LYS B 1 70 ? -11.656 7.098 7.152 1 95.38 70 LYS B CA 1
ATOM 1423 C C . LYS B 1 70 ? -13.016 7.766 7.316 1 95.38 70 LYS B C 1
ATOM 1425 O O . LYS B 1 70 ? -13.805 7.832 6.363 1 95.38 70 LYS B O 1
ATOM 1430 N N . VAL B 1 71 ? -13.266 8.375 8.422 1 94.62 71 VAL B N 1
ATOM 1431 C CA . VAL B 1 71 ? -14.578 8.938 8.742 1 94.62 71 VAL B CA 1
ATOM 1432 C C . VAL B 1 71 ? -14.805 10.219 7.941 1 94.62 71 VAL B C 1
ATOM 1434 O O . VAL B 1 71 ? -15.93 10.711 7.852 1 94.62 71 VAL B O 1
ATOM 1437 N N . ALA B 1 72 ? -13.789 10.812 7.426 1 95.94 72 ALA B N 1
ATOM 1438 C CA . ALA B 1 72 ? -13.891 12.016 6.609 1 95.94 72 ALA B CA 1
ATOM 1439 C C . ALA B 1 72 ? -13.75 11.695 5.125 1 95.94 72 ALA B C 1
ATOM 1441 O O . ALA B 1 72 ? -13.117 12.438 4.379 1 95.94 72 ALA B O 1
ATOM 1442 N N . MET B 1 73 ? -14.242 10.516 4.672 1 96.06 73 MET B N 1
ATOM 1443 C CA . MET B 1 73 ? -14.258 10.094 3.275 1 96.06 73 MET B CA 1
ATOM 1444 C C . MET B 1 73 ? -12.852 10.047 2.703 1 96.06 73 MET B C 1
ATOM 1446 O O . MET B 1 73 ? -12.594 10.57 1.615 1 96.06 73 MET B O 1
ATOM 1450 N N . ASN B 1 74 ? -11.898 9.641 3.436 1 97.31 74 ASN B N 1
ATOM 1451 C CA . ASN B 1 74 ? -10.516 9.414 3.037 1 97.31 74 ASN B CA 1
ATOM 1452 C C . ASN B 1 74 ? -9.789 10.727 2.783 1 97.31 74 ASN B C 1
ATOM 1454 O O . ASN B 1 74 ? -8.773 10.758 2.086 1 97.31 74 ASN B O 1
ATOM 1458 N N . LYS B 1 75 ? -10.375 11.844 3.312 1 98.62 75 LYS B N 1
ATOM 1459 C CA . LYS B 1 75 ? -9.68 13.133 3.24 1 98.62 75 LYS B CA 1
ATOM 1460 C C . LYS B 1 75 ? -8.57 13.219 4.289 1 98.62 75 LYS B C 1
ATOM 1462 O O . LYS B 1 75 ? -8.523 12.406 5.219 1 98.62 75 LYS B O 1
ATOM 1467 N N . TRP B 1 76 ? -7.699 14.195 4.039 1 98.69 76 TRP B N 1
ATOM 1468 C CA . TRP B 1 76 ? -6.52 14.305 4.891 1 98.69 76 TRP B CA 1
ATOM 1469 C C . TRP B 1 76 ? -6.742 15.312 6.008 1 98.69 76 TRP B C 1
ATOM 1471 O O . TRP B 1 76 ? -7.539 16.25 5.859 1 98.69 76 TRP B O 1
ATOM 1481 N N . ASN B 1 77 ? -6.113 15.109 7.09 1 98.44 77 ASN B N 1
ATOM 1482 C CA . ASN B 1 77 ? -6.008 16.031 8.227 1 98.44 77 ASN B CA 1
ATOM 1483 C C . ASN B 1 77 ? -4.562 16.172 8.688 1 98.44 77 ASN B C 1
ATOM 1485 O O . ASN B 1 77 ? -3.834 15.188 8.789 1 98.44 77 ASN B O 1
ATOM 1489 N N . ASP B 1 78 ? -4.133 17.438 8.883 1 98 78 ASP B N 1
ATOM 1490 C CA . ASP B 1 78 ? -2.809 17.578 9.477 1 98 78 ASP B CA 1
ATOM 1491 C C . ASP B 1 78 ? -2.865 17.391 10.992 1 98 78 ASP B C 1
ATOM 1493 O O . ASP B 1 78 ? -3.809 17.844 11.648 1 98 78 ASP B O 1
ATOM 1497 N N . VAL B 1 79 ? -1.874 16.672 11.539 1 96.19 79 VAL B N 1
ATOM 1498 C CA . VAL B 1 79 ? -1.823 16.344 12.961 1 96.19 79 VAL B CA 1
ATOM 1499 C C . VAL B 1 79 ? -0.378 16.391 13.453 1 96.19 79 VAL B C 1
ATOM 1501 O O . VAL B 1 79 ? 0.544 16.609 12.664 1 96.19 79 VAL B O 1
ATOM 1504 N N . ARG B 1 80 ? -0.275 16.281 14.82 1 94.38 80 ARG B N 1
ATOM 1505 C CA . ARG B 1 80 ? 1.062 16.172 15.398 1 94.38 80 ARG B CA 1
ATOM 1506 C C . ARG B 1 80 ? 1.753 14.898 14.945 1 94.38 80 ARG B C 1
ATOM 1508 O O . ARG B 1 80 ? 1.128 13.836 14.891 1 94.38 80 ARG B O 1
ATOM 1515 N N . CYS B 1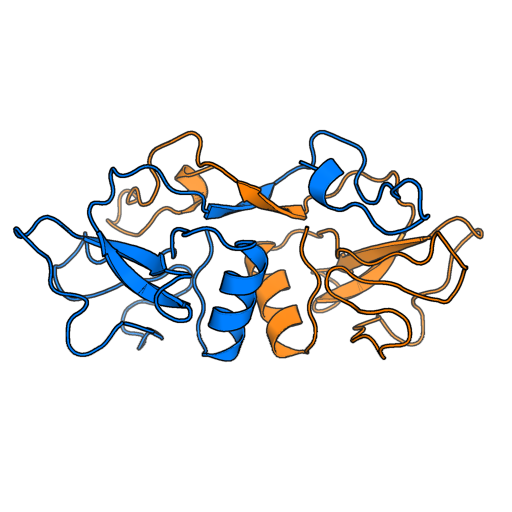 81 ? 3.027 15.008 14.672 1 91.25 81 CYS B N 1
ATOM 1516 C CA . CYS B 1 81 ? 3.771 13.883 14.117 1 91.25 81 CYS B CA 1
ATOM 1517 C C . CYS B 1 81 ? 3.979 12.797 15.164 1 91.25 81 CYS B C 1
ATOM 1519 O O . CYS B 1 81 ? 4.27 11.648 14.828 1 91.25 81 CYS B O 1
ATOM 1521 N N . GLY B 1 82 ? 3.746 13.141 16.375 1 86.75 82 GLY B N 1
ATOM 1522 C CA . GLY B 1 82 ? 4.07 12.211 17.453 1 86.75 82 GLY B CA 1
ATOM 1523 C C . GLY B 1 82 ? 2.922 11.289 17.797 1 86.75 82 GLY B C 1
ATOM 1524 O O . GLY B 1 82 ? 3.08 10.383 18.625 1 86.75 82 GLY B O 1
ATOM 1525 N N . ILE B 1 83 ? 1.795 11.438 17.188 1 88.44 83 ILE B N 1
ATOM 1526 C CA . ILE B 1 83 ? 0.669 10.578 17.531 1 88.44 83 ILE B CA 1
ATOM 1527 C C . ILE B 1 83 ? 0.897 9.18 16.953 1 88.44 83 ILE B C 1
ATOM 1529 O O . ILE B 1 83 ? 1.645 9.016 15.984 1 88.44 83 ILE B O 1
ATOM 1533 N N . GLU B 1 84 ? 0.256 8.219 17.609 1 87.44 84 GLU B N 1
ATOM 1534 C CA . GLU B 1 84 ? 0.394 6.836 17.172 1 87.44 84 GLU B CA 1
ATOM 1535 C C . GLU B 1 84 ? -0.686 6.469 16.156 1 87.44 84 GLU B C 1
ATOM 1537 O O . GLU B 1 84 ? -1.875 6.473 16.469 1 87.44 84 GLU B O 1
ATOM 1542 N N . LEU B 1 85 ? -0.26 6.184 14.953 1 90.25 85 LEU B N 1
ATOM 1543 C CA . LEU B 1 85 ? -1.138 5.719 13.883 1 90.25 85 LEU B CA 1
ATOM 1544 C C . LEU B 1 85 ? -0.488 4.582 13.102 1 90.25 85 LEU B C 1
ATOM 1546 O O . LEU B 1 85 ? 0.736 4.438 13.109 1 90.25 85 LEU B O 1
ATOM 1550 N N . GLU B 1 86 ? -1.308 3.818 12.508 1 90.06 86 GLU B N 1
ATOM 1551 C CA . GLU B 1 86 ? -0.797 2.805 11.586 1 90.06 86 GLU B CA 1
ATOM 1552 C C . GLU B 1 86 ? -0.356 3.428 10.266 1 90.06 86 GLU B C 1
ATOM 1554 O O . GLU B 1 86 ? -0.68 4.582 9.984 1 90.06 86 GLU B O 1
ATOM 1559 N N . ALA B 1 87 ? 0.487 2.68 9.586 1 90.56 87 ALA B N 1
ATOM 1560 C CA . ALA B 1 87 ? 0.957 3.088 8.266 1 90.56 87 ALA B CA 1
ATOM 1561 C C . ALA B 1 87 ? 1 1.901 7.309 1 90.56 87 ALA B C 1
ATOM 1563 O O . ALA B 1 87 ? 1.095 0.75 7.742 1 90.56 87 ALA B O 1
ATOM 1564 N N . VAL B 1 88 ? 0.775 2.182 6.055 1 89.31 88 VAL B N 1
ATOM 1565 C CA . VAL B 1 88 ? 0.987 1.171 5.023 1 89.31 88 VAL B CA 1
ATOM 1566 C C . VAL B 1 88 ? 2.469 1.105 4.664 1 89.31 88 VAL B C 1
ATOM 1568 O O . VAL B 1 88 ? 3.088 2.131 4.363 1 89.31 88 VAL B O 1
ATOM 1571 N N . CYS B 1 89 ? 2.99 -0.096 4.762 1 85.31 89 CYS B N 1
ATOM 1572 C CA . CYS B 1 89 ? 4.418 -0.284 4.527 1 85.31 89 CYS B CA 1
ATOM 1573 C C . CYS B 1 89 ? 4.691 -1.632 3.867 1 85.31 89 CYS B C 1
ATOM 1575 O O . CYS B 1 89 ? 3.783 -2.455 3.73 1 85.31 89 CYS B O 1
ATOM 1577 N N . LYS B 1 90 ? 5.949 -1.793 3.404 1 84.56 90 LYS B N 1
ATOM 1578 C CA . LYS B 1 90 ? 6.445 -3.086 2.939 1 84.56 90 LYS B CA 1
ATOM 1579 C C . LYS B 1 90 ? 7.066 -3.879 4.086 1 84.56 90 LYS B C 1
ATOM 1581 O O . LYS B 1 90 ? 7.863 -3.344 4.855 1 84.56 90 LYS B O 1
ATOM 1586 N N . GLN B 1 91 ? 6.562 -5.082 4.246 1 82.19 91 GLN B N 1
ATOM 1587 C CA . GLN B 1 91 ? 7.105 -5.891 5.332 1 82.19 91 GLN B CA 1
ATOM 1588 C C . GLN B 1 91 ? 7.266 -7.348 4.906 1 82.19 91 GLN B C 1
ATOM 1590 O O . GLN B 1 91 ? 6.551 -7.82 4.02 1 82.19 91 GLN B O 1
ATOM 1595 N N . LYS B 1 92 ? 8.281 -8.023 5.594 1 79.88 92 LYS B N 1
ATOM 1596 C CA . LYS B 1 92 ? 8.352 -9.477 5.492 1 79.88 92 LYS B CA 1
ATOM 1597 C C . LYS B 1 92 ? 7.273 -10.148 6.34 1 79.88 92 LYS B C 1
ATOM 1599 O O . LYS B 1 92 ? 7.152 -9.859 7.535 1 79.88 92 LYS B O 1
ATOM 1604 N N . PRO B 1 93 ? 6.438 -10.898 5.613 1 76.06 93 PRO B N 1
ATOM 1605 C CA . PRO B 1 93 ? 5.402 -11.555 6.422 1 76.06 93 PRO B CA 1
ATOM 1606 C C . PRO B 1 93 ? 5.988 -12.469 7.492 1 76.06 93 PRO B C 1
ATOM 1608 O O . PRO B 1 93 ? 7.039 -13.086 7.285 1 76.06 93 PRO B O 1
ATOM 1611 N N . LEU B 1 94 ? 5.488 -12.391 8.734 1 70.62 94 LEU B N 1
ATOM 1612 C CA . LEU B 1 94 ? 5.953 -13.219 9.844 1 70.62 94 LEU B CA 1
ATOM 1613 C C . LEU B 1 94 ? 5.453 -14.656 9.695 1 70.62 94 LEU B C 1
ATOM 1615 O O . LEU B 1 94 ? 5.98 -15.57 10.328 1 70.62 94 LEU B O 1
ATOM 1619 N N . GLY B 1 95 ? 4.395 -14.891 8.93 1 66.62 95 GLY B N 1
ATOM 1620 C CA . GLY B 1 95 ? 3.814 -16.203 8.742 1 66.62 95 GLY B CA 1
ATOM 1621 C C . GLY B 1 95 ? 3.479 -16.516 7.293 1 66.62 95 GLY B C 1
ATOM 1622 O O . GLY B 1 95 ? 3.967 -15.836 6.383 1 66.62 95 GLY B O 1
ATOM 1623 N N . SER B 1 96 ? 2.859 -17.625 7.23 1 65.75 96 SER B N 1
ATOM 1624 C CA . SER B 1 96 ? 2.434 -18.016 5.891 1 65.75 96 SER B CA 1
ATOM 1625 C C . SER B 1 96 ? 1.375 -17.062 5.348 1 65.75 96 SER B C 1
ATOM 1627 O O . SER B 1 96 ? 0.396 -16.766 6.031 1 65.75 96 SER B O 1
ATOM 1629 N N . CYS B 1 97 ? 1.827 -16.5 4.227 1 68.06 97 CYS B N 1
ATOM 1630 C CA . CYS B 1 97 ? 0.848 -15.648 3.553 1 68.06 97 CYS B CA 1
ATOM 1631 C C . CYS B 1 97 ? -0.065 -16.484 2.656 1 68.06 97 CYS B C 1
ATOM 1633 O O . CYS B 1 97 ? 0.233 -17.641 2.361 1 68.06 97 CYS B O 1
ATOM 1635 N N . PHE B 1 98 ? -1.259 -16.125 2.482 1 71.69 98 PHE B N 1
ATOM 1636 C CA . PHE B 1 98 ? -2.217 -16.734 1.569 1 71.69 98 PHE B CA 1
ATOM 1637 C C . PHE B 1 98 ? -2.891 -17.938 2.219 1 71.69 98 PHE B C 1
ATOM 1639 O O . PHE B 1 98 ? -3.109 -18.953 1.567 1 71.69 98 PHE B O 1
ATOM 1646 N N . THR B 1 99 ? -2.947 -17.906 3.494 1 73.12 99 THR B N 1
ATOM 1647 C CA . THR B 1 99 ? -3.756 -18.938 4.129 1 73.12 99 THR B CA 1
ATOM 1648 C C . THR B 1 99 ? -5.238 -18.734 3.822 1 73.12 99 THR B C 1
ATOM 1650 O O . THR B 1 99 ? -5.637 -17.656 3.359 1 73.12 99 THR B O 1
ATOM 1653 N N . THR B 1 100 ? -5.891 -19.781 3.742 1 70.56 100 THR B N 1
ATOM 1654 C CA . THR B 1 100 ? -7.324 -19.688 3.502 1 70.56 100 THR B CA 1
ATOM 1655 C C . THR B 1 100 ? -8.102 -19.844 4.805 1 70.56 100 THR B C 1
ATOM 1657 O O . THR B 1 100 ? -7.633 -20.5 5.742 1 70.56 100 THR B O 1
ATOM 1660 N N . ASN B 1 101 ? -9.102 -19.047 4.859 1 70.75 101 ASN B N 1
ATOM 1661 C CA . ASN B 1 101 ? -9.984 -19.219 6.012 1 70.75 101 ASN B CA 1
ATOM 1662 C C . ASN B 1 101 ? -10.812 -20.5 5.891 1 70.75 101 ASN B C 1
ATOM 1664 O O . ASN B 1 101 ? -10.586 -21.312 4.996 1 70.75 101 ASN B O 1
ATOM 1668 N N . ASN B 1 102 ? -11.633 -20.734 6.891 1 71.25 102 ASN B N 1
ATOM 1669 C CA . ASN B 1 102 ? -12.438 -21.953 6.969 1 71.25 102 ASN B CA 1
ATOM 1670 C C . ASN B 1 102 ? -13.312 -22.125 5.734 1 71.25 102 ASN B C 1
ATOM 1672 O O . ASN B 1 102 ? -13.672 -23.25 5.371 1 71.25 102 ASN B O 1
ATOM 1676 N N . GLU B 1 103 ? -13.594 -21.016 5.055 1 69.25 103 GLU B N 1
ATOM 1677 C CA . GLU B 1 103 ? -14.438 -21.062 3.869 1 69.25 103 GLU B CA 1
ATOM 1678 C C . GLU B 1 103 ? -13.609 -21.219 2.6 1 69.25 103 GLU B C 1
ATOM 1680 O O . GLU B 1 103 ? -14.148 -21.234 1.492 1 69.25 103 GLU B O 1
ATOM 1685 N N . GLY B 1 104 ? -12.352 -21.359 2.777 1 66.31 104 GLY B N 1
ATOM 1686 C CA . GLY B 1 104 ? -11.453 -21.547 1.652 1 66.31 104 GLY B CA 1
ATOM 1687 C C . GLY B 1 104 ? -11.039 -20.234 0.999 1 66.31 104 GLY B C 1
ATOM 1688 O O . GLY B 1 104 ? -10.445 -20.234 -0.083 1 66.31 104 GLY B O 1
ATOM 1689 N N . ARG B 1 105 ? -11.516 -19.203 1.71 1 68.5 105 ARG B N 1
ATOM 1690 C CA . ARG B 1 105 ? -11.195 -17.891 1.136 1 68.5 105 ARG B CA 1
ATOM 1691 C C . ARG B 1 105 ? -9.859 -17.391 1.649 1 68.5 105 ARG B C 1
ATOM 1693 O O . ARG B 1 105 ? -9.445 -17.719 2.76 1 68.5 105 ARG B O 1
ATOM 1700 N N . LEU B 1 106 ? -9.211 -16.531 0.743 1 72.81 106 LEU B N 1
ATOM 1701 C CA . LEU B 1 106 ? -7.914 -15.961 1.094 1 72.81 106 LEU B CA 1
ATOM 1702 C C . LEU B 1 106 ? -8.008 -15.141 2.375 1 72.81 106 LEU B C 1
ATOM 1704 O O . LEU B 1 106 ? -8.898 -14.305 2.514 1 72.81 106 LEU B O 1
ATOM 1708 N N . ASP B 1 107 ? -7.164 -15.609 3.367 1 69.44 107 ASP B N 1
ATOM 1709 C CA . ASP B 1 107 ? -7.016 -14.852 4.605 1 69.44 107 ASP B CA 1
ATOM 1710 C C . ASP B 1 107 ? -5.707 -14.062 4.613 1 69.44 107 ASP B C 1
ATOM 1712 O O . ASP B 1 107 ? -4.645 -14.617 4.898 1 69.44 107 ASP B O 1
ATOM 1716 N N . VAL B 1 108 ? -5.758 -12.828 4.191 1 61.66 108 VAL B N 1
ATOM 1717 C CA . VAL B 1 108 ? -4.539 -12.047 4 1 61.66 108 VAL B CA 1
ATOM 1718 C C . VAL B 1 108 ? -4.059 -11.5 5.344 1 61.66 108 VAL B C 1
ATOM 1720 O O . VAL B 1 108 ? -2.912 -11.07 5.469 1 61.66 108 VAL B O 1
ATOM 1723 N N . ASP B 1 109 ? -4.938 -11.453 6.332 1 61.59 109 ASP B N 1
ATOM 1724 C CA . ASP B 1 109 ? -4.566 -10.922 7.641 1 61.59 109 ASP B CA 1
ATOM 1725 C C . ASP B 1 109 ? -3.559 -11.836 8.336 1 61.59 109 ASP B C 1
ATOM 1727 O O . ASP B 1 109 ? -2.842 -11.398 9.242 1 61.59 109 ASP B O 1
ATOM 1731 N N . SER B 1 110 ? -3.486 -13.016 7.789 1 55.41 110 SER B N 1
ATOM 1732 C CA . SER B 1 110 ? -2.635 -14 8.453 1 55.41 110 SER B CA 1
ATOM 1733 C C . SER B 1 110 ? -1.162 -13.742 8.156 1 55.41 110 SER B C 1
ATOM 1735 O O . SER B 1 110 ? -0.284 -14.32 8.797 1 55.41 110 SER B O 1
ATOM 1737 N N . CYS B 1 111 ? -0.933 -12.969 7.234 1 58.16 111 CYS B N 1
ATOM 1738 C CA . CYS B 1 111 ? 0.466 -12.789 6.859 1 58.16 111 CYS B CA 1
ATOM 1739 C C . CYS B 1 111 ? 1.175 -11.859 7.836 1 58.16 111 CYS B C 1
ATOM 1741 O O . CYS B 1 111 ? 2.404 -11.781 7.848 1 58.16 111 CYS B O 1
ATOM 1743 N N . LEU B 1 112 ? 0.446 -11.125 8.523 1 54.84 112 LEU B N 1
ATOM 1744 C CA . LEU B 1 112 ? 1.074 -10.133 9.391 1 54.84 112 LEU B CA 1
ATOM 1745 C C . LEU B 1 112 ? 1.185 -10.648 10.82 1 54.84 112 LEU B C 1
ATOM 1747 O O . LEU B 1 112 ? 0.307 -11.375 11.289 1 54.84 112 LEU B O 1
#

Solvent-accessible surface area (backbone atoms only — not comparable to full-atom values): 12379 Å² total; per-residue (Å²): 77,46,46,52,72,44,74,65,39,42,52,50,53,47,58,58,38,71,76,40,52,24,48,33,34,33,33,18,72,78,40,82,88,51,70,45,41,53,89,60,54,88,91,52,87,74,61,80,54,50,39,69,90,67,29,72,61,36,68,94,74,57,27,36,23,34,28,34,29,50,92,59,78,57,18,27,41,50,32,52,57,82,61,91,53,32,29,45,36,65,38,70,49,82,42,66,48,69,39,55,42,100,84,53,41,82,29,43,72,52,13,99,79,45,46,52,74,44,72,66,40,41,52,49,52,49,58,59,39,71,78,42,54,24,47,33,35,33,33,19,72,78,40,82,90,51,71,45,40,54,92,60,54,90,91,52,89,74,61,80,52,51,40,69,91,68,29,72,61,36,68,95,75,58,28,37,23,33,26,33,29,49,92,60,78,58,18,26,41,49,32,53,58,83,62,92,53,33,29,44,36,64,39,70,48,80,43,67,50,70,38,56,42,99,84,54,40,82,28,43,72,50,14,100

Radius of gyration: 18.29 Å; Cα contacts (8 Å, |Δi|>4): 479; chains: 2; bounding box: 38×54×40 Å

Foldseek 3Di:
DAADQDPVSLVVQVVVCVQFKAFFQWWCVVDPPDIDHPPDDPPDDGDAFAPPDCPPPCVVVAFTTWIQHNVSVRHIYTHHPPDDGHYDDDDQFPDDAQDADPVRHGDRVNRD/DAADQDPVSLVVQVVVCVQFKAFFQWWCVVPPPDIDHPPDDPPDDGDAFAPPDCPPPCVVVAFTTWIQHNVSVRHIYTGHPPDDGHYDDDDQFPDDAQDADPVRHGDRVNRD

Sequence (224 aa):
MAAPHSDQENDFLASLAQGSDIWVACTDRRQEGEWECEGSQDGQEIYTNWRKPVEPNNHGGVEHCAMLRKVAMNKWNDVRCGIELEAVCKQKPLGSCFTTNNEGRLDVDSCLMAAPHSDQENDFLASLAQGSDIWVACTDRRQEGEWECEGSQDGQEIYTNWRKPVEPNNHGGVEHCAMLRKVAMNKWNDVRCGIELEAVCKQKPLGSCFTTNNEGRLDVDSCL

Secondary structure (DSSP, 8-state):
----SSHHHHHHHHHHTTTS-EEEEEE-SSSTT--EETTPPTT------B-TTT-S--GGG---EEEEEGGGTTEEEEE-TTS--BEEEEE--SS-SSEE-TTS-EEGGGG-/----SSHHHHHHHHHHTTTS-EEEEEE-SSSTT--EETTPPTT------B-TTT-S--GGG---EEEEEGGGTTEEEEE-TTS--BEEEEE--SS-SSEE-TTS-EEGGGG-

Organism: Patiria miniata (NCBI:txid46514)